Protein AF-A0A8J6IJJ1-F1 (afdb_monomer)

Nearest PDB structures (foldseek):
  5cxl-assembly2_B  TM=8.237E-01  e=6.481E-04  Bordetella pertussis Tohama I
  2ml3-assembly1_A  TM=5.524E-01  e=6.188E-03  Azotobacter vinelandii
  6sus-assembly1_A  TM=6.289E-01  e=2.018E-02  Bordetella pertussis Tohama I
  2z8z-assembly1_A  TM=6.791E-01  e=8.156E-02  Pseudomonas sp. MIS38
  1h71-assembly1_P  TM=7.499E-01  e=1.640E-01  Pseudomonas sp. 'TAC II 18'

pLDDT: mean 79.85, std 16.15, range [30.97, 98.19]

Solvent-accessible surface area (backbone atoms only — not comparable to full-atom values): 17382 Å² total; per-residue (Å²): 119,66,44,85,61,86,56,63,70,58,53,52,51,47,52,71,64,31,78,44,40,28,39,25,56,22,62,70,23,83,68,49,74,32,36,47,40,34,42,37,32,31,46,92,59,36,39,34,44,36,38,42,36,34,58,46,57,54,65,31,59,36,60,36,34,34,30,36,23,60,48,99,86,67,47,81,35,69,42,66,61,76,40,80,85,43,25,84,85,68,86,62,55,39,73,70,62,70,28,35,92,92,42,11,41,34,46,36,65,61,55,53,62,90,80,66,44,88,88,18,54,42,51,21,38,85,87,4,40,32,49,40,41,50,76,44,54,42,83,46,41,92,70,22,44,16,87,69,73,66,49,79,45,43,36,79,78,53,67,64,42,69,30,20,26,41,40,35,26,38,63,82,77,64,94,88,60,92,76,88,64,94,75,68,63,74,77,79,81,77,70,70,84,57,48,65,28,22,25,25,55,30,40,78,50,54,54,73,59,52,49,55,53,46,54,53,48,50,27,57,76,61,32,38,44,74,56,50,78,48,69,46,79,50,70,44,69,81,43,55,24,37,36,36,43,35,25,30,55,30,36,40,35,29,40,45,26,50,18,40,39,35,36,31,43,33,47,25,37,40,34,26,30,41,31,50,13,38,40,32,48,48,47,56,51,23,37,39,32,36,69,51,60,74,55,44,80,49,77,81,73,58,76,83,47,42,46,77,45,78,45,98,87,61,40,35,35,42,31,60,48,70,88,77,86,126

Secondary structure (DSSP, 8-state):
---SS--HHHHHHHHHH-SEEEEEEGGGSTTS--EEEEEEEEETTEEEEEEEEES--TT-B--EEEEEEE-TTS-EE------GGG-SSSSSS-----SSTTT-EEEEE----BTTBTTSS-B--SSS-EEEEEEEETT-GGG-B-TTT--B--HHHH--GGGEEEEEE-S---TTSS-SSTT---SSSS-----EEEEEE-EEE-HHHHHHHHHHHHHHHTTEEE--SS--EEE--BSS-EEEEEESS-EEEEEES--EEEEEEE--EEEEEES--EEEEEEE--EEE--BS--EEE-SS-TTSEEEEE-TTS-EEEEE------

Structure (mmCIF, N/CA/C/O backbone):
data_AF-A0A8J6IJJ1-F1
#
_entry.id   AF-A0A8J6IJJ1-F1
#
loop_
_atom_site.group_PDB
_atom_site.id
_atom_site.type_symbol
_atom_site.label_atom_id
_atom_site.label_alt_id
_atom_site.label_comp_id
_atom_site.label_asym_id
_atom_site.label_entity_id
_atom_site.label_seq_id
_atom_site.pdbx_PDB_ins_code
_atom_site.Cartn_x
_atom_site.Cartn_y
_atom_site.Cartn_z
_atom_site.occupancy
_atom_site.B_iso_or_equiv
_atom_site.auth_seq_id
_atom_site.auth_comp_id
_atom_site.auth_asym_id
_atom_site.auth_atom_id
_atom_site.pdbx_PDB_model_num
ATOM 1 N N . MET A 1 1 ? 4.074 -12.933 12.565 1.00 33.94 1 MET A N 1
ATOM 2 C CA . MET A 1 1 ? 5.489 -12.491 12.596 1.00 33.94 1 MET A CA 1
ATOM 3 C C . MET A 1 1 ? 5.563 -11.271 11.700 1.00 33.94 1 MET A C 1
ATOM 5 O O . MET A 1 1 ? 4.911 -11.300 10.674 1.00 33.94 1 MET A O 1
ATOM 9 N N . ALA A 1 2 ? 6.254 -10.194 12.072 1.00 34.19 2 ALA A N 1
ATOM 10 C CA . ALA A 1 2 ? 6.348 -9.033 11.184 1.00 34.19 2 ALA A CA 1
ATOM 11 C C . ALA A 1 2 ? 7.301 -9.357 10.026 1.00 34.19 2 ALA A C 1
ATOM 13 O O . ALA A 1 2 ? 8.464 -9.703 10.251 1.00 34.19 2 ALA A O 1
ATOM 14 N N . HIS A 1 3 ? 6.802 -9.268 8.800 1.00 44.25 3 HIS A N 1
ATOM 15 C CA . HIS A 1 3 ? 7.592 -9.468 7.593 1.00 44.25 3 HIS A CA 1
ATOM 16 C C . HIS A 1 3 ? 8.059 -8.099 7.092 1.00 44.25 3 HIS A C 1
ATOM 18 O O . HIS A 1 3 ? 7.256 -7.185 6.964 1.00 44.25 3 HIS A O 1
ATOM 24 N N . LEU A 1 4 ? 9.368 -7.943 6.871 1.00 46.72 4 LEU A N 1
ATOM 25 C CA . LEU A 1 4 ? 9.959 -6.725 6.288 1.00 46.72 4 LEU A CA 1
ATOM 26 C C . LEU A 1 4 ? 10.070 -6.807 4.758 1.00 46.72 4 LEU A C 1
ATOM 28 O O . LEU A 1 4 ? 10.415 -5.817 4.130 1.00 46.72 4 LEU A O 1
ATOM 32 N N . ASN A 1 5 ? 9.765 -7.977 4.186 1.00 54.78 5 ASN A N 1
ATOM 33 C CA . ASN A 1 5 ? 9.560 -8.182 2.758 1.00 54.78 5 ASN A CA 1
ATOM 34 C C . ASN A 1 5 ? 8.210 -8.888 2.578 1.00 54.78 5 ASN A C 1
ATOM 36 O O . ASN A 1 5 ? 7.976 -9.867 3.296 1.00 54.78 5 ASN A O 1
ATOM 40 N N . PRO A 1 6 ? 7.363 -8.449 1.639 1.00 62.41 6 PRO A N 1
ATOM 41 C CA . PRO A 1 6 ? 6.120 -9.140 1.324 1.00 62.41 6 PRO A CA 1
ATOM 42 C C . PRO A 1 6 ? 6.387 -10.584 0.891 1.00 62.41 6 PRO A C 1
ATOM 44 O O . PRO A 1 6 ? 7.176 -10.840 -0.020 1.00 62.41 6 PRO A O 1
ATOM 47 N N . ASP A 1 7 ? 5.713 -11.532 1.540 1.00 74.00 7 ASP A N 1
ATOM 48 C CA . ASP A 1 7 ? 5.441 -12.836 0.941 1.00 74.00 7 ASP A CA 1
ATOM 49 C C . ASP A 1 7 ? 4.107 -12.704 0.200 1.00 74.00 7 ASP A C 1
ATOM 51 O O . ASP A 1 7 ? 3.028 -12.830 0.783 1.00 74.00 7 ASP A O 1
ATOM 55 N N . PHE A 1 8 ? 4.186 -12.330 -1.080 1.00 75.50 8 PHE A N 1
ATOM 56 C CA . PHE A 1 8 ? 2.992 -12.064 -1.877 1.00 75.50 8 PHE A CA 1
ATOM 57 C C . PHE A 1 8 ? 2.133 -13.325 -2.074 1.00 75.50 8 PHE A C 1
ATOM 59 O O . PHE A 1 8 ? 0.908 -13.227 -2.135 1.00 75.50 8 PHE A O 1
ATOM 66 N N . ASP A 1 9 ? 2.746 -14.515 -2.080 1.00 81.00 9 ASP A N 1
ATOM 67 C CA . ASP A 1 9 ? 2.022 -15.788 -2.141 1.00 81.00 9 ASP A CA 1
ATOM 68 C C . ASP A 1 9 ? 1.201 -16.020 -0.858 1.00 81.00 9 ASP A C 1
ATOM 70 O O . ASP A 1 9 ? 0.049 -16.463 -0.929 1.00 81.00 9 ASP A O 1
ATOM 74 N N . GLU A 1 10 ? 1.772 -15.713 0.313 1.00 81.62 10 GLU A N 1
ATOM 75 C CA . GLU A 1 10 ? 1.078 -15.803 1.606 1.00 81.62 10 GLU A CA 1
ATOM 76 C C . GLU A 1 10 ? -0.096 -14.821 1.680 1.00 81.62 10 GLU A C 1
ATOM 78 O O . GLU A 1 10 ? -1.217 -15.229 1.992 1.00 81.62 10 GLU A O 1
ATOM 83 N N . LEU A 1 11 ? 0.122 -13.559 1.307 1.00 81.19 11 LEU A N 1
ATOM 84 C CA . LEU A 1 11 ? -0.929 -12.541 1.329 1.00 81.19 11 LEU A CA 1
ATOM 85 C C . LEU A 1 11 ? -2.056 -12.851 0.334 1.00 81.19 11 LEU A C 1
ATOM 87 O O . LEU A 1 11 ? -3.237 -12.707 0.660 1.00 81.19 11 LEU A O 1
ATOM 91 N N . ARG A 1 12 ? -1.721 -13.362 -0.857 1.00 89.12 12 ARG A N 1
ATOM 92 C CA . ARG A 1 12 ? -2.725 -13.842 -1.812 1.00 89.12 12 ARG A CA 1
ATOM 93 C C . ARG A 1 12 ? -3.586 -14.946 -1.201 1.00 89.12 12 ARG A C 1
ATOM 95 O O . ARG A 1 12 ? -4.811 -14.925 -1.336 1.00 89.12 12 ARG A O 1
ATOM 102 N N . ALA A 1 13 ? -2.948 -15.922 -0.554 1.00 89.25 13 ALA A N 1
ATOM 103 C CA . ALA A 1 13 ? -3.639 -17.036 0.086 1.00 89.25 13 ALA A CA 1
ATOM 104 C C . ALA A 1 13 ? -4.528 -16.568 1.248 1.00 89.25 13 ALA A C 1
ATOM 106 O O . ALA A 1 13 ? -5.609 -17.122 1.450 1.00 89.25 13 ALA A O 1
ATOM 107 N N . GLU A 1 14 ? -4.099 -15.541 1.977 1.00 90.81 14 GLU A N 1
ATOM 108 C CA . GLU A 1 14 ? -4.868 -14.920 3.050 1.00 90.81 14 GLU A CA 1
ATOM 109 C C . GLU A 1 14 ? -6.144 -14.246 2.525 1.00 90.81 14 GLU A C 1
ATOM 111 O O . GLU A 1 14 ? -7.240 -14.558 2.995 1.00 90.81 14 GLU A O 1
ATOM 116 N N . ILE A 1 15 ? -6.036 -13.401 1.493 1.00 94.00 15 ILE A N 1
ATOM 117 C CA . ILE A 1 15 ? -7.196 -12.742 0.867 1.00 94.00 15 ILE A CA 1
ATOM 118 C C . ILE A 1 15 ? -8.168 -13.786 0.291 1.00 94.00 15 ILE A C 1
ATOM 120 O O . ILE A 1 15 ? -9.385 -13.690 0.485 1.00 94.00 15 ILE A O 1
ATOM 124 N N . ASP A 1 16 ? -7.654 -14.815 -0.391 1.00 94.38 16 ASP A N 1
ATOM 125 C CA . ASP A 1 16 ? -8.479 -15.892 -0.956 1.00 94.38 16 ASP A CA 1
ATOM 126 C C . ASP A 1 16 ? -9.163 -16.734 0.141 1.00 94.38 16 ASP A C 1
ATOM 128 O O . ASP A 1 16 ? -10.304 -17.186 -0.017 1.00 94.38 16 ASP A O 1
ATOM 132 N N . GLY A 1 17 ? -8.504 -16.898 1.292 1.00 94.62 17 GLY A N 1
ATOM 133 C CA . GLY A 1 17 ? -8.989 -17.645 2.452 1.00 94.62 17 GLY A CA 1
ATOM 134 C C . GLY A 1 17 ? -9.999 -16.906 3.335 1.00 94.62 17 GLY A C 1
ATOM 135 O O . GLY A 1 17 ? -10.779 -17.571 4.015 1.00 94.62 17 GLY A O 1
ATOM 136 N N . ALA A 1 18 ? -10.040 -15.574 3.279 1.00 96.69 18 ALA A N 1
ATOM 137 C CA . ALA A 1 18 ? -10.768 -14.739 4.236 1.00 96.69 18 ALA A CA 1
ATOM 138 C C . ALA A 1 18 ? -12.295 -14.941 4.249 1.00 96.69 18 ALA A C 1
ATOM 140 O O . ALA A 1 18 ? -12.920 -15.186 3.221 1.00 96.69 18 ALA A O 1
ATOM 141 N N . ASP A 1 19 ? -12.945 -14.785 5.395 1.00 96.62 19 ASP A N 1
ATOM 142 C CA . ASP A 1 19 ? -14.406 -14.689 5.476 1.00 96.62 19 ASP A CA 1
ATOM 143 C C . ASP A 1 19 ? -14.903 -13.311 5.009 1.00 96.62 19 ASP A C 1
ATOM 145 O O . ASP A 1 19 ? -15.937 -13.221 4.343 1.00 96.62 19 ASP A O 1
ATOM 149 N N . GLN A 1 20 ? -14.152 -12.250 5.325 1.00 96.88 20 GLN A N 1
ATOM 150 C CA . GLN A 1 20 ? -14.413 -10.865 4.918 1.00 96.88 20 GLN A CA 1
ATOM 151 C C . GLN A 1 20 ? -13.109 -10.171 4.520 1.00 96.88 20 GLN A C 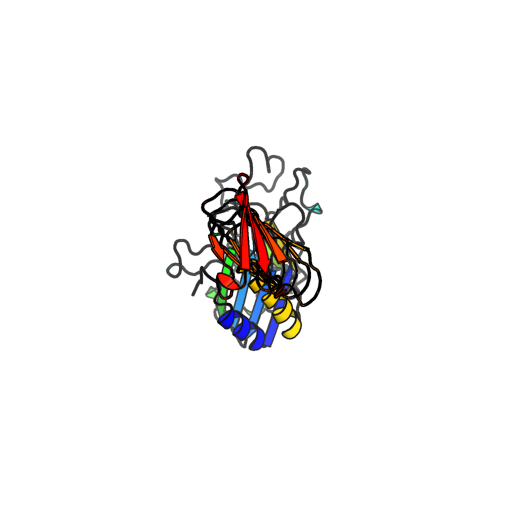1
ATOM 153 O O . GLN A 1 20 ? -12.053 -10.466 5.082 1.00 96.88 20 GLN A O 1
ATOM 158 N N . VAL A 1 21 ? -13.194 -9.242 3.566 1.00 97.38 21 VAL A N 1
ATOM 159 C CA . VAL A 1 21 ? -12.055 -8.443 3.102 1.00 97.38 21 VAL A CA 1
ATOM 160 C C . VAL A 1 21 ? -12.465 -6.980 3.041 1.00 97.38 21 VAL A C 1
ATOM 162 O O . VAL A 1 21 ? -13.487 -6.641 2.445 1.00 97.38 21 VAL A O 1
ATOM 165 N N . PHE A 1 22 ? -11.645 -6.124 3.632 1.00 97.12 22 PHE A N 1
ATOM 166 C CA . PHE A 1 22 ? -11.772 -4.677 3.568 1.00 97.12 22 PHE A CA 1
ATOM 167 C C . PHE A 1 22 ? -10.516 -4.088 2.950 1.00 97.12 22 PHE A C 1
ATOM 169 O O . PHE A 1 22 ? -9.418 -4.626 3.115 1.00 97.12 22 PHE A O 1
ATOM 176 N N . THR A 1 23 ? -10.682 -2.973 2.254 1.00 95.94 23 THR A N 1
ATOM 177 C CA . THR A 1 23 ? -9.579 -2.227 1.656 1.00 95.94 23 THR A CA 1
ATOM 178 C C . THR A 1 23 ? -9.630 -0.763 2.048 1.00 95.94 23 THR A C 1
ATOM 180 O O . THR A 1 23 ? -10.712 -0.205 2.219 1.00 95.94 23 THR A O 1
ATOM 183 N N . VAL A 1 24 ? -8.461 -0.136 2.137 1.00 93.69 24 VAL A N 1
ATOM 184 C CA . VAL A 1 24 ? -8.306 1.317 2.264 1.00 93.69 24 VAL A CA 1
ATOM 185 C C . VAL A 1 24 ? -7.414 1.802 1.130 1.00 93.69 24 VAL A C 1
ATOM 187 O O . VAL A 1 24 ? -6.363 1.210 0.881 1.00 93.69 24 VAL A O 1
ATOM 190 N N . ASP A 1 25 ? -7.825 2.867 0.443 1.00 90.25 25 ASP A N 1
ATOM 191 C CA . ASP A 1 25 ? -7.006 3.572 -0.547 1.00 90.25 25 ASP A CA 1
ATOM 192 C C . ASP A 1 25 ? -6.289 4.758 0.111 1.00 90.25 25 ASP A C 1
ATOM 194 O O . ASP A 1 25 ? -6.918 5.742 0.523 1.00 90.25 25 ASP A O 1
ATOM 198 N N . LEU A 1 26 ? -4.960 4.661 0.200 1.00 85.69 26 LEU A N 1
ATOM 199 C CA . LEU A 1 26 ? -4.111 5.654 0.855 1.00 85.69 26 LEU A CA 1
ATOM 200 C C . LEU A 1 26 ? -3.920 6.930 0.025 1.00 85.69 26 LEU A C 1
ATOM 202 O O . LEU A 1 26 ? -3.410 7.914 0.556 1.00 85.69 26 LEU A O 1
ATOM 206 N N . GLN A 1 27 ? -4.388 6.974 -1.228 1.00 73.19 27 GLN A N 1
ATOM 207 C CA . GLN A 1 27 ? -4.342 8.185 -2.059 1.00 73.19 27 GLN A CA 1
ATOM 208 C C . GLN A 1 27 ? -5.323 9.280 -1.595 1.00 73.19 27 GLN A C 1
ATOM 210 O O . GLN A 1 27 ? -5.251 10.425 -2.049 1.00 73.19 27 GLN A O 1
ATOM 215 N N . SER A 1 28 ? -6.258 8.949 -0.701 1.00 57.47 28 SER A N 1
ATOM 216 C CA . SER A 1 28 ? -7.401 9.805 -0.353 1.00 57.47 28 SER A CA 1
ATOM 217 C C . SER A 1 28 ? -7.030 11.061 0.455 1.00 57.47 28 SER A C 1
ATOM 219 O O . SER A 1 28 ? -7.776 12.046 0.447 1.00 57.47 28 SER A O 1
ATOM 221 N N . LEU A 1 29 ? -5.870 11.074 1.119 1.00 61.06 29 LEU A N 1
ATOM 222 C CA . LEU A 1 29 ? -5.418 12.171 1.982 1.00 61.06 29 LEU A CA 1
ATOM 223 C C . LEU A 1 29 ? -4.418 13.083 1.264 1.00 61.06 29 LEU A C 1
ATOM 225 O O . LEU A 1 29 ? -3.198 12.949 1.322 1.00 61.06 29 LEU A O 1
ATOM 229 N N . ASN A 1 30 ? -4.991 14.028 0.527 1.00 52.56 30 ASN A N 1
ATOM 230 C CA . ASN A 1 30 ? -4.311 14.789 -0.512 1.00 52.56 30 ASN A CA 1
ATOM 231 C C . ASN A 1 30 ? -3.528 16.010 0.006 1.00 52.56 30 ASN A C 1
ATOM 233 O O . ASN A 1 30 ? -3.976 17.146 -0.148 1.00 52.56 30 ASN A O 1
ATOM 237 N N . ASN A 1 31 ? -2.351 15.744 0.573 1.00 55.00 31 ASN A N 1
ATOM 238 C CA . ASN A 1 31 ? -1.171 16.624 0.492 1.00 55.00 31 ASN A CA 1
ATOM 239 C C . ASN A 1 31 ? 0.156 15.901 0.810 1.00 55.00 31 ASN A C 1
ATOM 241 O O . ASN A 1 31 ? 1.219 16.523 0.744 1.00 55.00 31 ASN A O 1
ATOM 245 N N . SER A 1 32 ? 0.130 14.600 1.123 1.00 64.69 32 SER A N 1
ATOM 246 C CA . SER A 1 32 ? 1.344 13.784 1.145 1.00 64.69 32 SER A CA 1
ATOM 247 C C . SER A 1 32 ? 1.612 13.174 -0.239 1.00 64.69 32 SER A C 1
ATOM 249 O O . SER A 1 32 ? 0.736 13.122 -1.100 1.00 64.69 32 SER A O 1
ATOM 251 N N . SER A 1 33 ? 2.847 12.727 -0.467 1.00 71.50 33 SER A N 1
ATOM 252 C CA . SER A 1 33 ? 3.210 11.900 -1.625 1.00 71.50 33 SER A CA 1
ATOM 253 C C . SER A 1 33 ? 2.975 10.407 -1.384 1.00 71.50 33 SER A C 1
ATOM 255 O O . SER A 1 33 ? 3.462 9.603 -2.171 1.00 71.50 33 SER A O 1
ATOM 257 N N . VAL A 1 34 ? 2.319 10.037 -0.277 1.00 81.31 34 VAL A N 1
ATOM 258 C CA . VAL A 1 34 ? 2.135 8.638 0.106 1.00 81.31 34 VAL A CA 1
ATOM 259 C C . VAL A 1 34 ? 0.978 8.035 -0.678 1.00 81.31 34 VAL A C 1
ATOM 261 O O . VAL A 1 34 ? -0.110 8.604 -0.736 1.00 81.31 34 VAL A O 1
ATOM 264 N N . THR A 1 35 ? 1.219 6.870 -1.264 1.00 82.12 35 THR A N 1
ATOM 265 C CA . THR A 1 35 ? 0.241 6.085 -2.025 1.00 82.12 35 THR A CA 1
ATOM 266 C C . THR A 1 35 ? 0.257 4.636 -1.551 1.00 82.12 35 THR A C 1
ATOM 268 O O . THR A 1 35 ? 1.133 4.247 -0.781 1.00 82.12 35 THR A O 1
ATOM 271 N N . GLY A 1 36 ? -0.719 3.838 -1.983 1.00 86.25 36 GLY A N 1
ATOM 272 C CA . GLY A 1 36 ? -0.797 2.407 -1.690 1.00 86.25 36 GLY A CA 1
ATOM 273 C C . GLY A 1 36 ? -2.132 2.008 -1.074 1.00 86.25 36 GLY A C 1
ATOM 274 O O . GLY A 1 36 ? -3.113 2.757 -1.134 1.00 86.25 36 GLY A O 1
ATOM 275 N N . ASN A 1 37 ? -2.173 0.826 -0.466 1.00 91.56 37 ASN A N 1
ATOM 276 C CA . ASN A 1 37 ? -3.400 0.253 0.062 1.00 91.56 37 ASN A CA 1
ATOM 277 C C . ASN A 1 37 ? -3.186 -0.502 1.369 1.00 91.56 37 ASN A C 1
ATOM 279 O O . ASN A 1 37 ? -2.120 -1.050 1.657 1.00 91.56 37 ASN A O 1
ATOM 283 N N . VAL A 1 38 ? -4.265 -0.573 2.141 1.00 94.19 38 VAL A N 1
ATOM 284 C CA . VAL A 1 38 ? -4.371 -1.462 3.297 1.00 94.19 38 VAL A CA 1
ATOM 285 C C . VAL A 1 38 ? -5.399 -2.527 2.989 1.00 94.19 38 VAL A C 1
ATOM 287 O O . VAL A 1 38 ? -6.489 -2.210 2.521 1.00 94.19 38 VAL A O 1
ATOM 290 N N . PHE A 1 39 ? -5.062 -3.772 3.287 1.00 95.31 39 PHE A N 1
ATOM 291 C CA . PHE A 1 39 ? -5.957 -4.914 3.269 1.00 95.31 39 PHE A CA 1
ATOM 292 C C . PHE A 1 39 ? -6.227 -5.329 4.707 1.00 95.31 39 PHE A C 1
ATOM 294 O O . PHE A 1 39 ? -5.295 -5.535 5.483 1.00 95.31 39 PHE A O 1
ATOM 301 N N . VAL A 1 40 ? -7.499 -5.469 5.062 1.00 96.69 40 VAL A N 1
ATOM 302 C CA . VAL A 1 40 ? -7.906 -6.065 6.334 1.00 96.69 40 VAL A CA 1
ATOM 303 C C . VAL A 1 40 ? -8.710 -7.312 6.028 1.00 96.69 40 VAL A C 1
ATOM 305 O O . VAL A 1 40 ? -9.783 -7.237 5.428 1.00 96.69 40 VAL A O 1
ATOM 308 N N . THR A 1 41 ? -8.181 -8.465 6.414 1.00 96.75 41 THR A N 1
ATOM 309 C CA . THR A 1 41 ? -8.844 -9.755 6.241 1.00 96.75 41 THR A CA 1
ATOM 310 C C . THR A 1 41 ? -9.335 -10.256 7.592 1.00 96.75 41 THR A C 1
ATOM 312 O O . THR A 1 41 ? -8.690 -10.060 8.621 1.00 96.75 41 THR A O 1
ATOM 315 N N . VAL A 1 42 ? -10.502 -10.895 7.599 1.00 96.62 42 VAL A N 1
ATOM 316 C CA . VAL A 1 42 ? -11.027 -11.585 8.783 1.00 96.62 42 VAL A CA 1
ATOM 317 C C . VAL A 1 42 ? -11.244 -13.043 8.423 1.00 96.62 42 VAL A C 1
ATOM 319 O O . VAL A 1 42 ? -11.959 -13.320 7.462 1.00 96.62 42 VAL A O 1
ATOM 322 N N . THR A 1 43 ? -10.657 -13.965 9.185 1.00 96.19 43 THR A N 1
ATOM 323 C CA . THR A 1 43 ? -10.820 -15.419 9.025 1.00 96.19 43 THR A CA 1
ATOM 324 C C . THR A 1 43 ? -11.104 -16.048 10.383 1.00 96.19 43 THR A C 1
ATOM 326 O O . THR A 1 43 ? -10.212 -16.193 11.216 1.00 96.19 43 THR A O 1
ATOM 329 N N . GLY A 1 44 ? -12.350 -16.446 10.635 1.00 94.69 44 GLY A N 1
ATOM 330 C CA . GLY A 1 44 ? -12.763 -16.874 11.971 1.00 94.69 44 GLY A CA 1
ATOM 331 C C . GLY A 1 44 ? -12.540 -15.774 13.016 1.00 94.69 44 GLY A C 1
ATOM 332 O O . GLY A 1 44 ? -13.134 -14.705 12.908 1.00 94.69 44 GLY A O 1
ATOM 333 N N . ASP A 1 45 ? -11.695 -16.054 14.011 1.00 94.56 45 ASP A N 1
ATOM 334 C CA . ASP A 1 45 ? -11.333 -15.116 15.087 1.00 94.56 45 ASP A CA 1
ATOM 335 C C . ASP A 1 45 ? -10.008 -14.378 14.799 1.00 94.56 45 ASP A C 1
ATOM 337 O O . ASP A 1 45 ? -9.500 -13.659 15.653 1.00 94.56 45 ASP A O 1
ATOM 341 N N . GLU A 1 46 ? -9.424 -14.552 13.612 1.00 94.62 46 GLU A N 1
ATOM 342 C CA . GLU A 1 46 ? -8.192 -13.873 13.211 1.00 94.62 46 GLU A CA 1
ATOM 343 C C . GLU A 1 46 ? -8.515 -12.655 12.343 1.00 94.62 46 GLU A C 1
ATOM 345 O O . GLU A 1 46 ? -9.269 -12.755 11.371 1.00 94.62 46 GLU A O 1
ATOM 350 N N . LEU A 1 47 ? -7.925 -11.510 12.685 1.00 94.94 47 LEU A N 1
ATOM 351 C CA . LEU A 1 47 ? -7.951 -10.291 11.883 1.00 94.94 47 LEU A CA 1
ATOM 352 C C . LEU A 1 47 ? -6.527 -9.958 11.458 1.00 94.94 47 LEU A C 1
ATOM 354 O O . LEU A 1 47 ? -5.698 -9.640 12.308 1.00 94.94 47 LEU A O 1
ATOM 358 N N . THR A 1 48 ? -6.237 -9.993 10.164 1.00 93.81 48 THR A N 1
ATOM 359 C CA . THR A 1 48 ? -4.935 -9.562 9.651 1.00 93.81 48 THR A CA 1
ATOM 360 C C . THR A 1 48 ? -5.053 -8.194 9.008 1.00 93.81 48 THR A C 1
ATOM 362 O O . THR A 1 48 ? -5.947 -7.947 8.202 1.00 93.81 48 THR A O 1
ATOM 365 N N . VAL A 1 49 ? -4.129 -7.303 9.363 1.00 93.81 49 VAL A N 1
ATOM 366 C CA . VAL A 1 49 ? -3.944 -6.012 8.702 1.00 93.81 49 VAL A CA 1
ATOM 367 C C . VAL A 1 49 ? -2.645 -6.067 7.922 1.00 93.81 49 VAL A C 1
ATOM 369 O O . VAL A 1 49 ? -1.580 -6.234 8.520 1.00 93.81 49 VAL A O 1
ATOM 372 N N . THR A 1 50 ? -2.735 -5.891 6.608 1.00 91.88 50 THR A N 1
ATOM 373 C CA . THR A 1 50 ? -1.580 -5.776 5.723 1.00 91.88 50 THR A CA 1
ATOM 374 C C . THR A 1 50 ? -1.563 -4.421 5.035 1.00 91.88 50 THR A C 1
ATOM 376 O O . THR A 1 50 ? -2.528 -4.018 4.399 1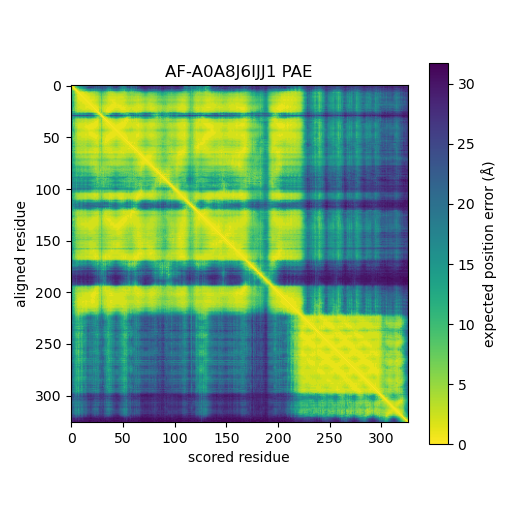.00 91.88 50 THR A O 1
ATOM 379 N N . VAL A 1 51 ? -0.450 -3.716 5.167 1.00 90.94 51 VAL A N 1
ATOM 380 C CA . VAL A 1 51 ? -0.212 -2.367 4.672 1.00 90.94 51 VAL A CA 1
ATOM 381 C C . VAL A 1 51 ? 0.887 -2.431 3.628 1.00 90.94 51 VAL A C 1
ATOM 383 O O . VAL A 1 51 ? 1.978 -2.936 3.904 1.00 90.94 51 VAL A O 1
ATOM 386 N N . VAL A 1 52 ? 0.592 -1.883 2.454 1.00 88.00 52 VAL A N 1
ATOM 387 C CA . VAL A 1 52 ? 1.547 -1.660 1.370 1.00 88.00 52 VAL A CA 1
ATOM 388 C C . VAL A 1 52 ? 1.468 -0.182 1.018 1.00 88.00 52 VAL A C 1
ATOM 390 O O . VAL A 1 52 ? 0.425 0.285 0.565 1.00 88.00 52 VAL A O 1
ATOM 393 N N . ALA A 1 53 ? 2.529 0.570 1.285 1.00 86.44 53 ALA A N 1
ATOM 394 C CA . ALA A 1 53 ? 2.568 2.000 1.011 1.00 86.44 53 ALA A CA 1
ATOM 395 C C . ALA A 1 53 ? 3.911 2.426 0.422 1.00 86.44 53 ALA A C 1
ATOM 397 O O . ALA A 1 53 ? 4.953 1.899 0.794 1.00 86.44 53 ALA A O 1
ATOM 398 N N . GLU A 1 54 ? 3.882 3.431 -0.438 1.00 82.06 54 GLU A N 1
ATOM 399 C CA . GLU A 1 54 ? 5.052 4.005 -1.104 1.00 82.06 54 GLU A CA 1
ATOM 400 C C . GLU A 1 54 ? 5.137 5.503 -0.825 1.00 82.06 54 GLU A C 1
ATOM 402 O O . GLU A 1 54 ? 4.201 6.119 -0.310 1.00 82.06 54 GLU A O 1
ATOM 407 N N . GLY A 1 55 ? 6.274 6.116 -1.154 1.00 78.19 55 GLY A N 1
ATOM 408 C CA . GLY A 1 55 ? 6.448 7.564 -1.012 1.00 78.19 55 GLY A CA 1
ATOM 409 C C . GLY A 1 55 ? 6.504 8.039 0.443 1.00 78.19 55 GLY A C 1
ATOM 410 O O . GLY A 1 55 ? 6.358 9.238 0.711 1.00 78.19 55 GLY A O 1
ATOM 411 N N . THR A 1 56 ? 6.727 7.115 1.383 1.00 80.44 56 THR A N 1
ATOM 412 C CA . THR A 1 56 ? 6.951 7.419 2.795 1.00 80.44 56 THR A CA 1
ATOM 413 C C . THR A 1 56 ? 8.383 7.918 3.027 1.00 80.44 56 THR A C 1
ATOM 415 O O . THR A 1 56 ? 9.231 7.980 2.130 1.00 80.44 56 THR A O 1
ATOM 418 N N . ALA A 1 57 ? 8.676 8.360 4.246 1.00 79.56 57 ALA A N 1
ATOM 419 C CA . ALA A 1 57 ? 9.962 8.968 4.547 1.00 79.56 57 ALA A CA 1
ATOM 420 C C . ALA A 1 57 ? 11.032 7.890 4.777 1.00 79.56 57 ALA A C 1
ATOM 422 O O . ALA A 1 57 ? 11.108 7.296 5.844 1.00 79.56 57 ALA A O 1
ATOM 423 N N . LYS A 1 58 ? 11.906 7.724 3.781 1.00 79.69 58 LYS A N 1
ATOM 424 C CA . LYS A 1 58 ? 13.007 6.746 3.696 1.00 79.69 58 LYS A CA 1
ATOM 425 C C . LYS A 1 58 ? 13.690 6.414 5.031 1.00 79.69 58 LYS A C 1
ATOM 427 O O . LYS A 1 58 ? 14.267 7.282 5.699 1.00 79.69 58 LYS A O 1
ATOM 432 N N . GLY A 1 59 ? 13.718 5.126 5.370 1.00 74.06 59 GLY A N 1
ATOM 433 C CA . GLY A 1 59 ? 14.392 4.584 6.549 1.00 74.06 59 GLY A CA 1
ATOM 434 C C . GLY A 1 59 ? 13.821 5.035 7.895 1.00 74.06 59 GLY A C 1
ATOM 435 O O . GLY A 1 59 ? 14.544 4.963 8.893 1.00 74.06 59 GLY A O 1
ATOM 436 N N . GLN A 1 60 ? 12.592 5.563 7.944 1.00 78.94 60 GLN A N 1
ATOM 437 C CA . GLN A 1 60 ? 11.987 6.077 9.172 1.00 78.94 60 GLN A CA 1
ATOM 438 C C . GLN A 1 60 ? 10.849 5.197 9.686 1.00 78.94 60 GLN A C 1
ATOM 440 O O . GLN A 1 60 ? 10.265 4.390 8.971 1.00 78.94 60 GLN A O 1
ATOM 445 N N . VAL A 1 61 ? 10.539 5.384 10.968 1.00 80.25 61 VAL A N 1
ATOM 446 C CA . VAL A 1 61 ? 9.400 4.757 11.641 1.00 80.25 61 VAL A CA 1
ATOM 447 C C . VAL A 1 61 ? 8.110 5.486 11.276 1.00 80.25 61 VAL A C 1
ATOM 449 O O . VAL A 1 61 ? 8.058 6.711 11.379 1.00 80.25 61 VAL A O 1
ATOM 452 N N . HIS A 1 62 ? 7.062 4.725 10.969 1.00 81.56 62 HIS A N 1
ATOM 453 C CA . HIS A 1 62 ? 5.739 5.231 10.613 1.00 81.56 62 HIS A CA 1
ATOM 454 C C . HIS A 1 62 ? 4.658 4.679 11.557 1.00 81.56 62 HIS A C 1
ATOM 456 O O . HIS A 1 62 ? 4.249 3.525 11.397 1.00 81.56 62 HIS A O 1
ATOM 462 N N . PRO A 1 63 ? 4.211 5.461 12.564 1.00 83.44 63 PRO A N 1
ATOM 463 C CA . PRO A 1 63 ? 3.078 5.092 13.413 1.00 83.44 63 PRO A CA 1
ATOM 464 C C . PRO A 1 63 ? 1.813 4.850 12.588 1.00 83.44 63 PRO A C 1
ATOM 466 O O . PRO A 1 63 ? 1.563 5.570 11.622 1.00 83.44 63 PRO A O 1
ATOM 469 N N . GLN A 1 64 ? 1.032 3.843 12.971 1.00 87.81 64 GLN A N 1
ATOM 470 C CA . GLN A 1 64 ? -0.197 3.450 12.287 1.00 87.81 64 GLN A CA 1
ATOM 471 C C . GLN A 1 64 ? -1.208 2.884 13.279 1.00 87.81 64 GLN A C 1
ATOM 473 O O . GLN A 1 64 ? -0.826 2.244 14.270 1.00 87.81 64 GLN A O 1
ATOM 478 N N . HIS A 1 65 ? -2.491 3.057 12.983 1.00 89.44 65 HIS A N 1
ATOM 479 C CA . HIS A 1 65 ? -3.572 2.474 13.772 1.00 89.44 65 HIS A CA 1
ATOM 480 C C . HIS A 1 65 ? -4.896 2.420 13.022 1.00 89.44 65 HIS A C 1
ATOM 482 O O . HIS A 1 65 ? -5.088 3.094 12.012 1.00 89.44 65 HIS A O 1
ATOM 488 N N . ILE A 1 66 ? -5.829 1.651 13.585 1.00 92.06 66 ILE A N 1
ATOM 489 C CA . ILE A 1 66 ? -7.256 1.753 13.284 1.00 92.06 66 ILE A CA 1
ATOM 490 C C . ILE A 1 66 ? -7.975 2.418 14.464 1.00 92.06 66 ILE A C 1
ATOM 492 O O . ILE A 1 66 ? -7.776 2.029 15.622 1.00 92.06 66 ILE A O 1
ATOM 496 N N . HIS A 1 67 ? -8.812 3.413 14.174 1.00 89.75 67 HIS A N 1
ATOM 497 C CA . HIS A 1 67 ? -9.613 4.132 15.169 1.00 89.75 67 HIS A CA 1
ATOM 498 C C . HIS A 1 67 ? -11.123 3.958 14.951 1.00 89.75 67 HIS A C 1
ATOM 500 O O . HIS A 1 67 ? -11.588 3.546 13.883 1.00 89.75 67 HIS A O 1
ATOM 506 N N . GLY A 1 68 ? -11.891 4.237 16.008 1.00 89.44 68 GLY A N 1
ATOM 507 C CA . GLY A 1 68 ? -13.343 4.067 16.048 1.00 89.44 68 GLY A CA 1
ATOM 508 C C . GLY A 1 68 ? -14.048 5.145 16.867 1.00 89.44 68 GLY A C 1
ATOM 509 O O . GLY A 1 68 ? -13.602 5.492 17.965 1.00 89.44 68 GLY A O 1
ATOM 510 N N . LEU A 1 69 ? -15.176 5.650 16.364 1.00 90.06 69 LEU A N 1
ATOM 511 C CA . LEU A 1 69 ? -16.091 6.505 17.122 1.00 90.06 69 LEU A CA 1
ATOM 512 C C . LEU A 1 69 ? -17.219 5.694 17.776 1.00 90.06 69 LEU A C 1
ATOM 514 O O . LEU A 1 69 ? -17.673 4.669 17.267 1.00 90.06 69 LEU A O 1
ATOM 518 N N . PHE A 1 70 ? -17.704 6.206 18.909 1.00 89.69 70 PHE A N 1
ATOM 519 C CA . PHE A 1 70 ? -18.839 5.643 19.634 1.00 89.69 70 PHE A CA 1
ATOM 520 C C . PHE A 1 70 ? -19.827 6.747 20.005 1.00 89.69 70 PHE A C 1
ATOM 522 O O . PHE A 1 70 ? -19.434 7.861 20.367 1.00 89.69 70 PHE A O 1
ATOM 529 N N . ASP A 1 71 ? -21.120 6.441 19.940 1.00 90.00 71 ASP A N 1
ATOM 530 C CA . ASP A 1 71 ? -22.156 7.343 20.429 1.00 90.00 71 ASP A CA 1
ATOM 531 C C . ASP A 1 71 ? -22.185 7.409 21.971 1.00 90.00 71 ASP A C 1
ATOM 533 O O . ASP A 1 71 ? -21.457 6.720 22.688 1.00 90.00 71 ASP A O 1
ATOM 537 N N . SER A 1 72 ? -23.063 8.250 22.527 1.00 88.81 72 SER A N 1
ATOM 538 C CA . SER A 1 72 ? -23.200 8.389 23.985 1.00 88.81 72 SER A CA 1
ATOM 539 C C . SER A 1 72 ? -23.716 7.133 24.702 1.00 88.81 72 SER A C 1
ATOM 541 O O . SER A 1 72 ? -23.697 7.088 25.933 1.00 88.81 72 SER A O 1
ATOM 543 N N . GLU A 1 73 ? -24.246 6.164 23.957 1.00 90.06 73 GLU A N 1
ATOM 544 C CA . GLU A 1 73 ? -24.721 4.873 24.459 1.00 90.06 73 GLU A CA 1
ATOM 545 C C . GLU A 1 73 ? -23.633 3.789 24.360 1.00 90.06 73 GLU A C 1
ATOM 547 O O . GLU A 1 73 ? -23.811 2.711 24.928 1.00 90.06 73 GLU A O 1
ATOM 552 N N . GLY A 1 74 ? -22.493 4.100 23.731 1.00 86.69 74 GLY A N 1
ATOM 553 C CA . GLY A 1 74 ? -21.373 3.189 23.522 1.00 86.69 74 GLY A CA 1
ATOM 554 C C . GLY A 1 74 ? -21.515 2.325 22.272 1.00 86.69 74 GLY A C 1
ATOM 555 O O . GLY A 1 74 ? -20.781 1.353 22.143 1.00 86.69 74 GLY A O 1
ATOM 556 N N . ASN A 1 75 ? -22.447 2.638 21.365 1.00 89.38 75 ASN A N 1
ATOM 557 C CA . ASN A 1 75 ? -22.549 1.921 20.098 1.00 89.38 75 ASN A CA 1
ATOM 558 C C . ASN A 1 75 ? -21.521 2.474 19.104 1.00 89.38 75 ASN A C 1
ATOM 560 O O . ASN A 1 75 ? -21.367 3.701 19.039 1.00 89.38 75 ASN A O 1
ATOM 564 N N . PRO A 1 76 ? -20.879 1.614 18.296 1.00 90.19 76 PRO A N 1
ATOM 565 C CA . PRO A 1 76 ? -20.103 2.051 17.149 1.00 90.19 76 PRO A CA 1
ATOM 566 C C . PRO A 1 76 ? -20.886 3.005 16.251 1.00 90.19 76 PRO A C 1
ATOM 568 O O . PRO A 1 76 ? -22.052 2.768 15.926 1.00 90.19 76 PRO A O 1
ATOM 571 N N . ILE A 1 77 ? -20.228 4.072 15.828 1.00 91.75 77 ILE A N 1
ATOM 572 C CA . ILE A 1 77 ? -20.698 4.948 14.758 1.00 91.75 77 ILE A CA 1
ATOM 573 C C . ILE A 1 77 ? -19.570 5.133 13.752 1.00 91.75 77 ILE A C 1
ATOM 575 O O . ILE A 1 77 ? -18.432 4.757 14.021 1.00 91.75 77 ILE A O 1
ATOM 579 N N . ASP A 1 78 ? -19.919 5.687 12.596 1.00 89.25 78 ASP A N 1
ATOM 580 C CA . ASP A 1 78 ? -18.959 5.982 11.538 1.00 89.25 78 ASP A CA 1
ATOM 581 C C . ASP A 1 78 ? -17.830 6.853 12.092 1.00 89.25 78 ASP A C 1
ATOM 583 O O . ASP A 1 78 ? -18.100 7.852 12.772 1.00 89.25 78 ASP A O 1
ATOM 587 N N . SER A 1 79 ? -16.590 6.432 11.853 1.00 84.56 79 SER A N 1
ATOM 588 C CA . SER A 1 79 ? -15.424 7.260 12.142 1.00 84.56 79 SER A CA 1
ATOM 589 C C . SER A 1 79 ? -15.390 8.463 11.180 1.00 84.56 79 SER A C 1
ATOM 591 O O . SER A 1 79 ? -16.203 8.569 10.260 1.00 84.56 79 SER A O 1
ATOM 593 N N . GLU A 1 80 ? -14.514 9.430 11.442 1.00 81.19 80 GLU A N 1
ATOM 594 C CA . GLU A 1 80 ? -14.299 10.553 10.526 1.00 81.19 80 GLU A CA 1
ATOM 595 C C . GLU A 1 80 ? -12.823 10.581 10.132 1.00 81.19 80 GLU A C 1
ATOM 597 O O . GLU A 1 80 ? -11.992 10.830 10.996 1.00 81.19 80 GLU A O 1
ATOM 602 N N . ALA A 1 81 ? -12.482 10.315 8.864 1.00 78.12 81 ALA A N 1
ATOM 603 C CA . ALA A 1 81 ? -11.089 10.145 8.431 1.00 78.12 81 ALA A CA 1
ATOM 604 C C . ALA A 1 81 ? -10.401 11.498 8.244 1.00 78.12 81 ALA A C 1
ATOM 606 O O . ALA A 1 81 ? -11.062 12.445 7.775 1.00 78.12 81 ALA A O 1
ATOM 607 N N . PRO A 1 82 ? -9.096 11.628 8.593 1.00 76.38 82 PRO A N 1
ATOM 608 C CA . PRO A 1 82 ? -8.436 12.926 8.523 1.00 76.38 82 PRO A CA 1
ATOM 609 C C . PRO A 1 82 ? -8.498 13.410 7.093 1.00 76.38 82 PRO A C 1
ATOM 611 O O . PRO A 1 82 ? -8.372 12.629 6.154 1.00 76.38 82 PRO A O 1
ATOM 614 N N . ASN A 1 83 ? -8.772 14.691 6.893 1.00 74.75 83 ASN A N 1
ATOM 615 C CA . ASN A 1 83 ? -8.904 15.233 5.552 1.00 74.75 83 ASN A CA 1
ATOM 616 C C . ASN A 1 83 ? -8.466 16.694 5.502 1.00 74.75 83 ASN A C 1
ATOM 618 O O . ASN A 1 83 ? -8.212 17.337 6.515 1.00 74.75 83 ASN A O 1
ATOM 622 N N . SER A 1 84 ? -8.394 17.249 4.294 1.00 69.88 84 SER A N 1
ATOM 623 C CA . SER A 1 84 ? -7.893 18.608 4.066 1.00 69.88 84 SER A CA 1
ATOM 624 C C . SER A 1 84 ? -8.707 19.716 4.749 1.00 69.88 84 SER A C 1
ATOM 626 O O . SER A 1 84 ? -8.258 20.854 4.783 1.00 69.88 84 SER A O 1
ATOM 628 N N . PHE A 1 85 ? -9.920 19.449 5.255 1.00 73.44 85 PHE A N 1
ATOM 629 C CA . PHE A 1 85 ? -10.658 20.438 6.055 1.00 73.44 85 PHE A CA 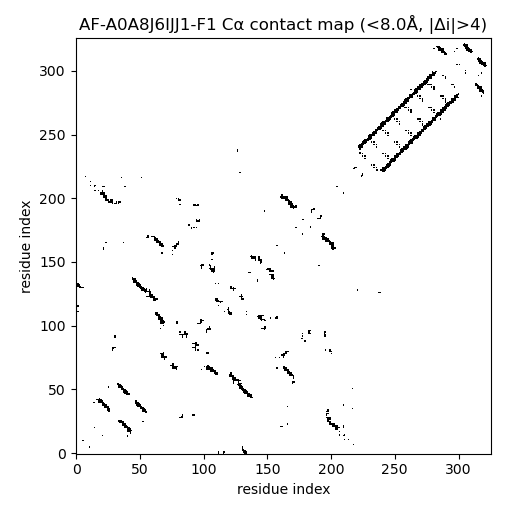1
ATOM 630 C C . PHE A 1 85 ? -10.135 20.553 7.491 1.00 73.44 85 PHE A C 1
ATOM 632 O O . PHE A 1 85 ? -10.516 21.486 8.194 1.00 73.44 85 PHE A O 1
ATOM 639 N N . ASN A 1 86 ? -9.282 19.621 7.913 1.00 72.31 86 ASN A N 1
ATOM 640 C CA . ASN A 1 86 ? -8.624 19.604 9.212 1.00 72.31 86 ASN A CA 1
ATOM 641 C C . ASN A 1 86 ? -7.256 20.324 9.205 1.00 72.31 86 ASN A C 1
ATOM 643 O O . ASN A 1 86 ? -6.549 20.284 10.205 1.00 72.31 86 ASN A O 1
ATOM 647 N N . ASP A 1 87 ? -6.892 20.965 8.092 1.00 69.50 87 ASP A N 1
ATOM 648 C CA . ASP A 1 87 ? -5.750 21.877 7.953 1.00 69.50 87 ASP A CA 1
ATOM 649 C C . ASP A 1 87 ? -6.220 23.304 8.310 1.00 69.50 87 ASP A C 1
ATOM 651 O O . ASP A 1 87 ? -6.757 24.027 7.459 1.00 69.50 87 ASP A O 1
ATOM 655 N N . ASN A 1 88 ? -6.168 23.688 9.596 1.00 69.62 88 ASN A N 1
ATOM 656 C CA . ASN A 1 88 ? -6.752 24.963 10.033 1.00 69.62 88 ASN A CA 1
ATOM 657 C C . ASN A 1 88 ? -5.895 26.168 9.644 1.00 69.62 88 ASN A C 1
ATOM 659 O O . ASN A 1 88 ? -6.440 27.274 9.505 1.00 69.62 88 ASN A O 1
ATOM 663 N N . ASP A 1 89 ? -4.581 25.991 9.524 1.00 65.56 89 ASP A N 1
ATOM 664 C CA . ASP A 1 89 ? -3.638 27.065 9.226 1.00 65.56 89 ASP A CA 1
ATOM 665 C C . ASP A 1 89 ? -3.297 27.182 7.725 1.00 65.56 89 ASP A C 1
ATOM 667 O O . ASP A 1 89 ? -2.852 28.247 7.273 1.00 65.56 89 ASP A O 1
ATOM 671 N N . GLY A 1 90 ? -3.656 26.170 6.931 1.00 65.44 90 GLY A N 1
ATOM 672 C CA . GLY A 1 90 ? -3.510 26.135 5.482 1.00 65.44 90 GLY A CA 1
ATOM 673 C C . GLY A 1 90 ? -2.084 25.834 5.025 1.00 65.44 90 GLY A C 1
ATOM 674 O O . GLY A 1 90 ? -1.729 26.227 3.904 1.00 65.44 90 GLY A O 1
ATOM 675 N N . ASP A 1 91 ? -1.254 25.230 5.879 1.00 58.22 91 ASP A N 1
ATOM 676 C CA . ASP A 1 91 ? 0.127 24.855 5.565 1.00 58.22 91 ASP A CA 1
ATOM 677 C C . ASP A 1 91 ? 0.231 23.553 4.748 1.00 58.22 91 ASP A C 1
ATOM 679 O O . ASP A 1 91 ? 1.291 23.240 4.191 1.00 58.22 91 ASP A O 1
ATOM 683 N N . GLY A 1 92 ? -0.902 22.869 4.585 1.00 58.00 92 GLY A N 1
ATOM 684 C CA . GLY A 1 92 ? -1.055 21.646 3.825 1.00 58.00 92 GLY A CA 1
ATOM 685 C C . GLY A 1 92 ? -1.014 20.378 4.670 1.00 58.00 92 GLY A C 1
ATOM 686 O O . GLY A 1 92 ? -1.174 19.300 4.094 1.00 58.00 92 GLY A O 1
ATOM 687 N N . PHE A 1 93 ? -0.841 20.472 5.988 1.00 61.53 93 PHE A N 1
ATOM 688 C CA . PHE A 1 93 ? -0.852 19.331 6.889 1.00 61.53 93 PHE A CA 1
ATOM 689 C C . PHE A 1 93 ? -2.117 19.272 7.748 1.00 61.53 93 PHE A C 1
ATOM 691 O O . PHE A 1 93 ? -2.729 20.272 8.102 1.00 61.53 93 PHE A O 1
ATOM 698 N N . VAL A 1 94 ? -2.530 18.050 8.084 1.00 65.31 94 VAL A N 1
ATOM 699 C CA . VAL A 1 94 ? -3.754 17.809 8.850 1.00 65.31 94 VAL A CA 1
ATOM 700 C C . VAL A 1 94 ? -3.466 17.811 10.349 1.00 65.31 94 VAL A C 1
ATOM 702 O O . VAL A 1 94 ? -2.756 16.946 10.861 1.00 65.31 94 VAL A O 1
ATOM 705 N N . GLU A 1 95 ? -4.069 18.758 11.063 1.00 64.69 95 GLU A N 1
ATOM 706 C CA . GLU A 1 95 ? -3.842 19.018 12.486 1.00 64.69 95 GLU A CA 1
ATOM 707 C C . GLU A 1 95 ? -4.889 18.298 13.345 1.00 64.69 95 GLU A C 1
ATOM 709 O O . GLU A 1 95 ? -5.760 18.905 13.977 1.00 64.69 95 GLU A O 1
ATOM 714 N N . VAL A 1 96 ? -4.837 16.968 13.353 1.00 66.38 96 VAL A N 1
ATOM 715 C CA . VAL A 1 96 ? -5.768 16.158 14.143 1.00 66.38 96 VAL A CA 1
ATOM 716 C C . VAL A 1 96 ? -5.050 15.553 15.338 1.00 66.38 96 VAL A C 1
ATOM 718 O O . VAL A 1 96 ? -4.053 14.847 15.203 1.00 66.38 96 VAL A O 1
ATOM 721 N N . LEU A 1 97 ? -5.597 15.804 16.529 1.00 65.19 97 LEU A N 1
ATOM 722 C CA . LEU A 1 97 ? -5.286 14.990 17.693 1.00 65.19 97 LEU A CA 1
ATOM 723 C C . LEU A 1 97 ? -6.149 13.729 17.621 1.00 65.19 97 LEU A C 1
ATOM 725 O O . LEU A 1 97 ? -7.351 13.779 17.874 1.00 65.19 97 LEU A O 1
ATOM 729 N N . GLU A 1 98 ? -5.542 12.615 17.242 1.00 63.12 98 GLU A N 1
ATOM 730 C CA . GLU A 1 98 ? -6.222 11.323 17.161 1.00 63.12 98 GLU A CA 1
ATOM 731 C C . GLU A 1 98 ? -6.270 10.634 18.528 1.00 63.12 98 GLU A C 1
ATOM 733 O O . GLU A 1 98 ? -5.477 10.936 19.423 1.00 63.12 98 GLU A O 1
ATOM 738 N N . GLY A 1 99 ? -7.225 9.720 18.719 1.00 57.62 99 GLY A N 1
ATOM 739 C CA . GLY A 1 99 ? -7.418 9.050 20.007 1.00 57.62 99 GLY A CA 1
ATOM 740 C C . GLY A 1 99 ? -8.099 9.922 21.066 1.00 57.62 99 GLY A C 1
ATOM 741 O O . GLY A 1 99 ? -7.965 9.667 22.259 1.00 57.62 99 GLY A O 1
ATOM 742 N N . VAL A 1 100 ? -8.817 10.977 20.673 1.00 64.88 100 VAL A N 1
ATOM 743 C CA . VAL A 1 100 ? -9.683 11.758 21.575 1.00 64.88 100 VAL A CA 1
ATOM 744 C C . VAL A 1 100 ? -11.105 11.825 21.031 1.00 64.88 100 VAL A C 1
ATOM 746 O O . VAL A 1 100 ? -11.360 11.533 19.869 1.00 64.88 100 VAL A O 1
ATOM 749 N N . ALA A 1 101 ? -12.057 12.246 21.868 1.00 59.56 101 ALA A N 1
ATOM 750 C CA . ALA A 1 101 ? -13.494 12.170 21.576 1.00 59.56 101 ALA A CA 1
ATOM 751 C C . ALA A 1 101 ? -13.951 12.833 20.259 1.00 59.56 101 ALA A C 1
ATOM 753 O O . ALA A 1 101 ? -15.023 12.500 19.771 1.00 59.56 101 ALA A O 1
ATOM 754 N N . ALA A 1 102 ? -13.181 13.775 19.707 1.00 66.75 102 ALA A N 1
ATOM 755 C CA . ALA A 1 102 ? -13.501 14.409 18.429 1.00 66.75 102 ALA A CA 1
ATOM 756 C C . ALA A 1 102 ? -13.178 13.527 17.209 1.00 66.75 102 ALA A C 1
ATOM 758 O O . ALA A 1 102 ? -13.688 13.815 16.137 1.00 66.75 102 ALA A O 1
ATOM 759 N N . TYR A 1 103 ? -12.346 12.494 17.377 1.00 72.81 103 TYR A N 1
ATOM 760 C CA . TYR A 1 103 ? -11.766 11.710 16.285 1.00 72.81 103 TYR A CA 1
ATOM 761 C C . TYR A 1 103 ? -11.877 10.193 16.442 1.00 72.81 103 TYR A C 1
ATOM 763 O O . TYR A 1 103 ? -11.453 9.425 15.586 1.00 72.81 103 TYR A O 1
ATOM 771 N N . GLY A 1 104 ? -12.440 9.746 17.558 1.00 80.00 104 GLY A N 1
ATOM 772 C CA . GLY A 1 104 ? -12.502 8.332 17.884 1.00 80.00 104 GLY A CA 1
ATOM 773 C C . GLY A 1 104 ? -11.265 7.871 18.625 1.00 80.00 104 GLY A C 1
ATOM 774 O O . GLY A 1 104 ? -10.194 8.482 18.570 1.00 80.00 104 GLY A O 1
ATOM 775 N N . ASP A 1 105 ? -11.463 6.811 19.394 1.00 85.50 105 ASP A N 1
ATOM 776 C CA . ASP A 1 105 ? -10.386 6.218 20.158 1.00 85.50 105 ASP A CA 1
ATOM 777 C C . ASP A 1 105 ? -9.543 5.308 19.263 1.00 85.50 105 ASP A C 1
ATOM 779 O O . ASP A 1 105 ? -10.056 4.712 18.312 1.00 85.50 105 ASP A O 1
ATOM 783 N N . VAL A 1 106 ? -8.252 5.187 19.566 1.00 86.81 106 VAL A N 1
ATOM 784 C CA . VAL A 1 106 ? -7.381 4.232 18.873 1.00 86.81 106 VAL A CA 1
ATOM 785 C C . VAL A 1 106 ? -7.722 2.836 19.386 1.00 86.81 106 VAL A C 1
ATOM 787 O O . VAL A 1 106 ? -7.442 2.515 20.537 1.00 86.81 106 VAL A O 1
ATOM 790 N N . LEU A 1 107 ? -8.344 2.016 18.541 1.00 89.44 107 LEU A N 1
ATOM 791 C CA . LEU A 1 107 ? -8.799 0.673 18.913 1.00 89.44 107 LEU A CA 1
ATOM 792 C C . LEU A 1 107 ? -7.730 -0.383 18.655 1.00 89.44 107 LEU A C 1
ATOM 794 O O . LEU A 1 107 ? -7.598 -1.336 19.421 1.00 89.44 107 LEU A O 1
ATOM 798 N N . LEU A 1 108 ? -6.966 -0.199 17.577 1.00 89.62 108 LEU A N 1
ATOM 799 C CA . LEU A 1 108 ? -5.958 -1.153 17.143 1.00 89.62 108 LEU A CA 1
ATOM 800 C C . LEU A 1 108 ? -4.654 -0.441 16.771 1.00 89.62 108 LEU A C 1
ATOM 802 O O . LEU A 1 108 ? -4.500 0.024 15.639 1.00 89.62 108 LEU A O 1
ATOM 806 N N . PRO A 1 109 ? -3.693 -0.354 17.701 1.00 86.12 109 PRO A N 1
ATOM 807 C CA . PRO A 1 109 ? -2.339 0.073 17.381 1.00 86.12 109 PRO A CA 1
ATOM 808 C C . PRO A 1 109 ? -1.632 -0.977 16.513 1.00 86.12 109 PRO A C 1
ATOM 810 O O . PRO A 1 109 ? -1.500 -2.138 16.914 1.00 86.12 109 PRO A O 1
ATOM 813 N N . LEU A 1 110 ? -1.109 -0.569 15.355 1.00 86.62 110 LEU A N 1
ATOM 814 C CA . LEU A 1 110 ? -0.360 -1.449 14.451 1.00 86.62 110 LEU A CA 1
ATOM 815 C C . LEU A 1 110 ? 1.121 -1.488 14.832 1.00 86.62 110 LEU A C 1
ATOM 817 O O . LEU A 1 110 ? 2.003 -0.967 14.149 1.00 86.62 110 LEU A O 1
ATOM 821 N N . VAL A 1 111 ? 1.383 -2.077 15.997 1.00 78.31 111 VAL A N 1
ATOM 822 C CA . VAL A 1 111 ? 2.723 -2.239 16.562 1.00 78.31 111 VAL A CA 1
ATOM 823 C C . VAL A 1 111 ? 2.931 -3.713 16.878 1.00 78.31 111 VAL A C 1
ATOM 825 O O . VAL A 1 111 ? 2.192 -4.300 17.666 1.00 78.31 111 VAL A O 1
ATOM 828 N N . ALA A 1 112 ? 3.961 -4.313 16.288 1.00 65.38 112 ALA A N 1
ATOM 829 C CA . ALA A 1 112 ? 4.332 -5.687 16.574 1.00 65.38 112 ALA A CA 1
ATOM 830 C C . ALA A 1 112 ? 4.775 -5.838 18.048 1.00 65.38 112 ALA A C 1
ATOM 832 O O . ALA A 1 112 ? 5.453 -4.954 18.591 1.00 65.38 112 ALA A O 1
ATOM 833 N N . PRO A 1 113 ? 4.458 -6.967 18.709 1.00 59.12 113 PRO A N 1
ATOM 834 C CA . PRO A 1 113 ? 4.923 -7.265 20.053 1.00 59.12 113 PRO A CA 1
ATOM 835 C C . PRO A 1 113 ? 6.447 -7.190 20.171 1.00 59.12 113 PRO A C 1
ATOM 837 O O . PRO A 1 113 ? 7.204 -7.538 19.260 1.00 59.12 113 PRO A O 1
ATOM 840 N N . ALA A 1 114 ? 6.916 -6.770 21.347 1.00 54.56 114 ALA A N 1
ATOM 841 C CA . ALA A 1 114 ? 8.340 -6.686 21.640 1.00 54.56 114 ALA A CA 1
ATOM 842 C C . ALA A 1 114 ? 9.014 -8.066 21.503 1.00 54.56 114 ALA A C 1
ATOM 844 O O . ALA A 1 114 ? 8.795 -8.956 22.326 1.00 54.56 114 ALA A O 1
ATOM 845 N N . GLY A 1 115 ? 9.874 -8.221 20.493 1.00 50.34 115 GLY A N 1
ATOM 846 C CA . GLY A 1 115 ? 10.624 -9.455 20.233 1.00 50.34 115 GLY A CA 1
ATOM 847 C C . GLY A 1 115 ? 10.614 -9.909 18.774 1.00 50.34 115 GLY A C 1
ATOM 848 O O . GLY A 1 115 ? 11.562 -10.581 18.371 1.00 50.34 115 GLY A O 1
ATOM 849 N N . ASP A 1 116 ? 9.616 -9.490 17.992 1.00 49.25 116 ASP A N 1
ATOM 850 C CA . ASP A 1 116 ? 9.481 -9.891 16.584 1.00 49.25 116 ASP A CA 1
ATOM 851 C C . ASP A 1 116 ? 10.221 -8.946 15.614 1.00 49.25 116 ASP A C 1
ATOM 853 O O . ASP A 1 116 ? 10.649 -9.372 14.545 1.00 49.25 116 ASP A O 1
ATOM 857 N N . VAL A 1 117 ? 10.457 -7.688 16.007 1.00 47.53 117 VAL A N 1
ATOM 858 C CA . VAL A 1 117 ? 11.268 -6.687 15.278 1.00 47.53 117 VAL A CA 1
ATOM 859 C C . VAL A 1 117 ? 11.873 -5.675 16.266 1.00 47.53 117 VAL A C 1
ATOM 861 O O . VAL A 1 117 ? 11.278 -5.436 17.322 1.00 47.53 117 VAL A O 1
ATOM 864 N N . PRO A 1 118 ? 13.045 -5.066 15.981 1.00 41.84 118 PRO A N 1
ATOM 865 C CA . PRO A 1 118 ? 13.590 -3.987 16.806 1.00 41.84 118 PRO A CA 1
ATOM 866 C C . PRO A 1 118 ? 12.593 -2.818 16.864 1.00 41.84 118 PRO A C 1
ATOM 868 O O . PRO A 1 118 ? 12.202 -2.289 15.832 1.00 41.84 118 PRO A O 1
ATOM 871 N N . ASP A 1 119 ? 12.153 -2.461 18.070 1.00 55.28 119 ASP A N 1
ATOM 872 C CA . ASP A 1 119 ? 11.161 -1.419 18.390 1.00 55.28 119 ASP A CA 1
ATOM 873 C C . ASP A 1 119 ? 9.710 -1.638 17.917 1.00 55.28 119 ASP A C 1
ATOM 875 O O . ASP A 1 119 ? 8.851 -0.823 18.254 1.00 55.28 119 ASP A O 1
ATOM 879 N N . GLY A 1 120 ? 9.397 -2.751 17.239 1.00 61.97 120 GLY A N 1
ATOM 880 C C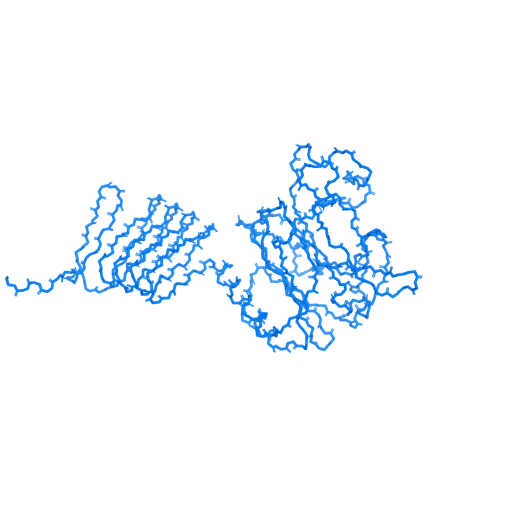A . GLY A 1 120 ? 8.022 -3.204 16.953 1.00 61.97 120 GLY A CA 1
ATOM 881 C C . GLY A 1 120 ? 7.216 -2.338 15.979 1.00 61.97 120 GLY A C 1
ATOM 882 O O . GLY A 1 120 ? 6.111 -2.708 15.596 1.00 61.97 120 GLY A O 1
ATOM 883 N N . ARG A 1 121 ? 7.739 -1.180 15.577 1.00 72.56 121 ARG A N 1
ATOM 884 C CA . ARG A 1 121 ? 7.025 -0.216 14.740 1.00 72.56 121 ARG A CA 1
ATOM 885 C C . ARG A 1 121 ? 7.383 -0.418 13.267 1.00 72.56 121 ARG A C 1
ATOM 887 O O . ARG A 1 121 ? 8.547 -0.705 12.988 1.00 72.56 121 ARG A O 1
ATOM 894 N N . PRO A 1 122 ? 6.432 -0.230 12.342 1.00 77.56 122 PRO A N 1
ATOM 895 C CA . PRO A 1 122 ? 6.703 -0.296 10.910 1.00 77.56 122 PRO A CA 1
ATOM 896 C C . PRO A 1 122 ? 7.773 0.726 10.499 1.00 77.56 122 PRO A C 1
ATOM 898 O O . PRO A 1 122 ? 7.724 1.885 10.926 1.00 77.56 122 PRO A O 1
ATOM 901 N N . VAL A 1 123 ? 8.750 0.296 9.697 1.00 79.50 123 VAL A N 1
ATOM 902 C CA . VAL A 1 123 ? 9.849 1.133 9.191 1.00 79.50 123 VAL A CA 1
ATOM 903 C C . VAL A 1 123 ? 9.868 1.025 7.676 1.00 79.50 123 VAL A C 1
ATOM 905 O O . VAL A 1 123 ? 9.902 -0.085 7.153 1.00 79.50 123 VAL A O 1
ATOM 908 N N . SER A 1 124 ? 9.865 2.163 6.989 1.00 79.06 124 SER A N 1
ATOM 909 C CA . SER A 1 124 ? 10.032 2.201 5.535 1.00 79.06 124 SER A CA 1
ATOM 910 C C . SER A 1 124 ? 11.460 1.821 5.148 1.00 79.06 124 SER A C 1
ATOM 912 O O . SER A 1 124 ? 12.405 2.150 5.874 1.00 79.06 124 SER A O 1
ATOM 914 N N . ASP A 1 125 ? 11.656 1.242 3.978 1.00 77.81 125 ASP A N 1
ATOM 915 C CA . ASP A 1 125 ? 12.976 0.911 3.466 1.00 77.81 125 ASP A CA 1
ATOM 916 C C . ASP A 1 125 ? 13.762 2.143 2.948 1.00 77.81 125 ASP A C 1
ATOM 918 O O . ASP A 1 125 ? 13.443 3.303 3.234 1.00 77.81 125 ASP A O 1
ATOM 922 N N . ALA A 1 126 ? 14.862 1.900 2.227 1.00 74.38 126 ALA A N 1
ATOM 923 C CA . ALA A 1 126 ? 15.700 2.963 1.670 1.00 74.38 126 ALA A CA 1
ATOM 924 C C . ALA A 1 126 ? 15.061 3.698 0.473 1.00 74.38 126 ALA A C 1
ATOM 926 O O . ALA A 1 126 ? 15.473 4.824 0.165 1.00 74.38 126 ALA A O 1
ATOM 927 N N . SER A 1 127 ? 14.074 3.090 -0.180 1.00 71.88 127 SER A N 1
ATOM 928 C CA . SER A 1 127 ? 13.308 3.663 -1.287 1.00 71.88 127 SER A CA 1
ATOM 929 C C . SER A 1 127 ? 12.169 4.546 -0.779 1.00 71.88 127 SER A C 1
ATOM 931 O O . SER A 1 127 ? 11.894 5.582 -1.389 1.00 71.88 127 SER A O 1
ATOM 933 N N . GLY A 1 128 ? 11.671 4.270 0.429 1.00 75.88 128 GLY A N 1
ATOM 934 C CA . GLY A 1 128 ? 10.491 4.921 1.003 1.00 75.88 128 GLY A CA 1
ATOM 935 C C . GLY A 1 128 ? 9.262 4.020 0.951 1.00 75.88 128 GLY A C 1
ATOM 936 O O . GLY A 1 128 ? 8.147 4.510 1.155 1.00 75.88 128 GLY A O 1
ATOM 937 N N . ASP A 1 129 ? 9.475 2.726 0.728 1.00 80.38 129 ASP A N 1
ATOM 938 C CA . ASP A 1 129 ? 8.429 1.727 0.616 1.00 80.38 129 ASP A CA 1
ATOM 939 C C . ASP A 1 129 ? 8.227 1.073 1.975 1.00 80.38 129 ASP A C 1
ATOM 941 O O . ASP A 1 129 ? 9.159 0.840 2.752 1.00 80.38 129 ASP A O 1
ATOM 945 N N . LEU A 1 130 ? 6.971 0.836 2.307 1.00 83.31 130 LEU A N 1
ATOM 946 C CA . LEU A 1 130 ? 6.521 0.396 3.607 1.00 83.31 130 LEU A CA 1
ATOM 947 C C . LEU A 1 130 ? 5.627 -0.819 3.416 1.00 83.31 130 LEU A C 1
ATOM 949 O O . LEU A 1 130 ? 4.496 -0.712 2.948 1.00 83.31 130 LEU A O 1
ATOM 953 N N . PHE A 1 131 ? 6.137 -1.964 3.850 1.00 86.06 131 PHE A N 1
ATOM 954 C CA . PHE A 1 131 ? 5.355 -3.176 4.009 1.00 86.06 131 PHE A CA 1
ATOM 955 C C . PHE A 1 131 ? 5.206 -3.500 5.496 1.00 86.06 131 PHE A C 1
ATOM 957 O O . PHE A 1 131 ? 6.186 -3.520 6.247 1.00 86.06 131 PHE A O 1
ATOM 964 N N . PHE A 1 132 ? 3.981 -3.769 5.931 1.00 86.88 132 PHE A N 1
ATOM 965 C CA . PHE A 1 132 ? 3.695 -4.254 7.276 1.00 86.88 132 PHE A CA 1
ATOM 966 C C . PHE A 1 132 ? 2.533 -5.232 7.229 1.00 86.88 132 PHE A C 1
ATOM 968 O O . PHE A 1 132 ? 1.516 -4.941 6.619 1.00 86.88 132 PHE A O 1
ATOM 975 N N . SER A 1 133 ? 2.653 -6.369 7.905 1.00 87.75 133 SER A N 1
ATOM 976 C CA . SER A 1 133 ? 1.538 -7.296 8.073 1.00 87.75 133 SER A CA 1
ATOM 977 C C . SER A 1 133 ? 1.520 -7.845 9.489 1.00 87.75 133 SER A C 1
ATOM 979 O O . SER A 1 133 ? 2.572 -8.197 10.044 1.00 87.75 133 SER A O 1
ATOM 981 N N . TYR A 1 134 ? 0.333 -7.883 10.089 1.00 87.56 134 TYR A N 1
ATOM 982 C CA . TYR A 1 134 ? 0.151 -8.404 11.433 1.00 87.56 134 TYR A CA 1
ATOM 983 C C . TYR A 1 134 ? -1.249 -8.980 11.650 1.00 87.56 134 TYR A C 1
ATOM 985 O O . TYR A 1 134 ? -2.251 -8.341 11.334 1.00 87.56 134 TYR A O 1
ATOM 993 N N . THR A 1 135 ? -1.293 -10.169 12.254 1.00 90.50 135 THR A N 1
ATOM 994 C CA . THR A 1 135 ? -2.521 -10.886 12.613 1.00 90.50 135 THR A CA 1
ATOM 995 C C . THR A 1 135 ? -2.818 -10.745 14.101 1.00 90.50 135 THR A C 1
ATOM 997 O O . THR A 1 135 ? -1.987 -11.075 14.952 1.00 90.50 135 THR A O 1
ATOM 1000 N N . TYR A 1 136 ? -4.025 -10.285 14.398 1.00 91.12 136 TYR A N 1
ATOM 1001 C CA . TYR A 1 136 ? -4.614 -10.159 15.721 1.00 91.12 136 TYR A CA 1
ATOM 1002 C C . TYR A 1 136 ? -5.576 -11.314 15.986 1.00 91.12 136 TYR A C 1
ATOM 1004 O O . TYR A 1 136 ? -6.280 -11.769 15.085 1.00 91.12 136 TYR A O 1
ATOM 1012 N N . ASP A 1 137 ? -5.619 -11.755 17.238 1.00 93.12 137 ASP A N 1
ATOM 1013 C CA . ASP A 1 137 ? -6.608 -12.700 17.743 1.00 93.12 137 ASP A CA 1
ATOM 1014 C C . ASP A 1 137 ? -7.747 -11.889 18.369 1.00 93.12 137 ASP A C 1
ATOM 1016 O O . ASP A 1 137 ? -7.595 -11.294 19.436 1.00 93.12 137 ASP A O 1
ATOM 1020 N N . LEU A 1 138 ? -8.902 -11.855 17.704 1.00 92.69 138 LEU A N 1
ATOM 1021 C CA . LEU A 1 138 ? -10.094 -11.137 18.164 1.00 92.69 138 LEU A CA 1
ATOM 1022 C C . LEU A 1 138 ? -10.631 -11.677 19.499 1.00 92.69 138 LEU A C 1
ATOM 1024 O O . LEU A 1 138 ? -11.454 -11.018 20.132 1.00 92.69 138 LEU A O 1
ATOM 1028 N N . SER A 1 139 ? -10.180 -12.856 19.939 1.00 93.75 139 SER A N 1
ATOM 1029 C CA . SER A 1 139 ? -10.517 -13.424 21.245 1.00 93.75 139 SER A CA 1
ATOM 1030 C C . SER A 1 139 ? -9.543 -13.033 22.369 1.00 93.75 139 SER A C 1
ATOM 1032 O O . SER A 1 139 ? -9.819 -13.323 23.539 1.00 93.75 139 SER A O 1
ATOM 1034 N N . ASP A 1 140 ? -8.427 -12.368 22.048 1.00 92.75 140 ASP A N 1
ATOM 1035 C CA . ASP A 1 140 ? -7.447 -11.863 23.013 1.00 92.75 140 ASP A CA 1
ATOM 1036 C C . ASP A 1 140 ? -7.604 -10.351 23.235 1.00 92.75 140 ASP A C 1
ATOM 1038 O O . ASP A 1 140 ? -6.888 -9.529 22.662 1.00 92.75 140 ASP A O 1
ATOM 1042 N N . ASP A 1 141 ? -8.502 -9.986 24.155 1.00 91.31 141 ASP A N 1
ATOM 1043 C CA . ASP A 1 141 ? -8.766 -8.592 24.546 1.00 91.31 141 ASP A CA 1
ATOM 1044 C C . ASP A 1 141 ? -7.500 -7.815 24.965 1.00 91.31 141 ASP A C 1
ATOM 1046 O O . ASP A 1 141 ? -7.468 -6.588 24.913 1.00 91.31 141 ASP A O 1
ATOM 1050 N N . SER A 1 142 ? -6.415 -8.499 25.360 1.00 88.75 142 SER A N 1
ATOM 1051 C CA . SER A 1 142 ? -5.170 -7.821 25.747 1.00 88.75 142 SER A CA 1
ATOM 1052 C C . SER A 1 142 ? -4.455 -7.119 24.586 1.00 88.75 142 SER A C 1
ATOM 1054 O O . SER A 1 142 ? -3.530 -6.336 24.825 1.00 88.75 142 SER A O 1
ATOM 1056 N N . GLN A 1 143 ? -4.886 -7.375 23.349 1.00 86.31 143 GLN A N 1
ATOM 1057 C CA . GLN A 1 143 ? -4.366 -6.745 22.139 1.00 86.31 143 GLN A CA 1
ATOM 1058 C C . GLN A 1 143 ? -5.064 -5.420 21.787 1.00 86.31 143 GLN A C 1
ATOM 1060 O O . GLN A 1 143 ? -4.538 -4.676 20.959 1.00 86.31 143 GLN A O 1
ATOM 1065 N N . PHE A 1 144 ? -6.193 -5.091 22.427 1.00 88.88 144 PHE A N 1
ATOM 1066 C CA . PHE A 1 144 ? -7.024 -3.937 22.075 1.00 88.88 144 PHE A CA 1
ATOM 1067 C C . PHE A 1 144 ? -7.055 -2.920 23.220 1.00 88.88 144 PHE A C 1
ATOM 1069 O O . PHE A 1 144 ? -7.803 -3.044 24.189 1.00 88.88 144 PHE A O 1
ATOM 1076 N N . PHE A 1 145 ? -6.219 -1.887 23.117 1.00 86.19 145 PHE A N 1
ATOM 1077 C CA . PHE A 1 145 ? -6.195 -0.783 24.072 1.00 86.19 145 PHE A CA 1
ATOM 1078 C C . PHE A 1 145 ? -5.863 0.526 23.364 1.00 86.19 145 PHE A C 1
ATOM 1080 O O . PHE A 1 145 ? -5.020 0.564 22.463 1.00 86.19 145 PHE A O 1
ATOM 1087 N N . SER A 1 146 ? -6.470 1.616 23.828 1.00 85.25 146 SER A N 1
ATOM 1088 C CA . SER A 1 146 ? -6.095 2.945 23.374 1.00 85.25 146 SER A CA 1
ATOM 1089 C C . SER A 1 146 ? -4.890 3.454 24.145 1.00 85.25 146 SER A C 1
ATOM 1091 O O . SER A 1 146 ? -4.962 3.665 25.362 1.00 85.25 146 SER A O 1
ATOM 1093 N N . PRO A 1 147 ? -3.777 3.742 23.464 1.00 76.81 147 PRO A N 1
ATOM 1094 C CA . PRO A 1 147 ? -2.629 4.331 24.120 1.00 76.81 147 PRO A CA 1
ATOM 1095 C C . PRO A 1 147 ? -2.814 5.835 24.400 1.00 76.81 147 PRO A C 1
ATOM 1097 O O . PRO A 1 147 ? -2.027 6.400 25.162 1.00 76.81 147 PRO A O 1
ATOM 1100 N N . VAL A 1 148 ? -3.838 6.483 23.825 1.00 74.62 148 VAL A N 1
ATOM 1101 C CA . VAL A 1 148 ? -4.108 7.920 24.004 1.00 74.62 148 VAL A CA 1
ATOM 1102 C C . VAL A 1 148 ? -5.021 8.160 25.207 1.00 74.62 148 VAL A C 1
ATOM 1104 O O . VAL A 1 148 ? -4.693 8.965 26.082 1.00 74.62 148 VAL A O 1
ATOM 1107 N N . THR A 1 149 ? -6.143 7.443 25.297 1.00 79.81 149 THR A N 1
ATOM 1108 C CA . THR A 1 149 ? -7.101 7.581 26.410 1.00 79.81 149 THR A CA 1
ATOM 1109 C C . THR A 1 149 ? -6.796 6.643 27.574 1.00 79.81 149 THR A C 1
ATOM 1111 O O . THR A 1 149 ? -7.183 6.934 28.709 1.00 79.81 149 THR A O 1
ATOM 1114 N N . GLY A 1 150 ? -6.103 5.530 27.311 1.00 83.31 150 GLY A N 1
ATOM 1115 C CA . GLY A 1 150 ? -5.908 4.440 28.263 1.00 83.31 150 GLY A CA 1
ATOM 1116 C C . GLY A 1 150 ? -7.131 3.535 28.437 1.00 83.31 150 GLY A C 1
ATOM 1117 O O . GLY A 1 150 ? -7.180 2.804 29.426 1.00 83.31 150 GLY A O 1
ATOM 1118 N N . ASN A 1 151 ? -8.128 3.615 27.549 1.00 86.38 151 ASN A N 1
ATOM 1119 C CA . ASN A 1 151 ? -9.280 2.715 27.557 1.00 86.38 151 ASN A CA 1
ATOM 1120 C C . ASN A 1 151 ? -8.897 1.321 27.036 1.00 86.38 151 ASN A C 1
ATOM 1122 O O . ASN A 1 151 ? -8.126 1.206 26.083 1.00 86.38 151 ASN A O 1
ATOM 1126 N N . ASP A 1 152 ? -9.481 0.283 27.635 1.00 90.06 152 ASP A N 1
ATOM 1127 C CA . ASP A 1 152 ? -9.387 -1.103 27.164 1.00 90.06 152 ASP A CA 1
ATOM 1128 C C . ASP A 1 152 ? -10.603 -1.438 26.285 1.00 90.06 152 ASP A C 1
ATOM 1130 O O . ASP A 1 152 ? -11.717 -0.984 26.573 1.00 90.06 152 ASP A O 1
ATOM 1134 N N . TYR A 1 153 ? -10.389 -2.262 25.259 1.00 91.50 153 TYR A N 1
ATOM 1135 C CA . TYR A 1 153 ? -11.389 -2.682 24.277 1.00 91.50 153 TYR A CA 1
ATOM 1136 C C . TYR A 1 153 ? -11.377 -4.202 24.080 1.00 91.50 153 TYR A C 1
ATOM 1138 O O . TYR A 1 153 ? -10.529 -4.913 24.616 1.00 91.50 153 TYR A O 1
ATOM 1146 N N . THR A 1 154 ? -12.344 -4.699 23.316 1.00 92.12 154 THR A N 1
ATOM 1147 C CA . THR A 1 154 ? -12.474 -6.109 22.931 1.00 92.12 154 THR A CA 1
ATOM 1148 C C . THR A 1 154 ? -12.485 -6.258 21.411 1.00 92.12 154 THR A C 1
ATOM 1150 O O . THR A 1 154 ? -12.731 -5.290 20.687 1.00 92.12 154 THR A O 1
ATOM 1153 N N . GLY A 1 155 ? -12.292 -7.479 20.903 1.00 89.00 155 GLY A N 1
ATOM 1154 C CA . GLY A 1 155 ? -12.437 -7.745 19.466 1.00 89.00 155 GLY A CA 1
ATOM 1155 C C . GLY A 1 155 ? -13.837 -7.412 18.921 1.00 89.00 155 GLY A C 1
ATOM 1156 O O . GLY A 1 155 ? -13.973 -7.002 17.768 1.00 89.00 155 GLY A O 1
ATOM 1157 N N . GLU A 1 156 ? -14.882 -7.504 19.754 1.00 90.12 156 GLU A N 1
ATOM 1158 C CA . GLU A 1 156 ? -16.255 -7.129 19.379 1.00 90.12 156 GLU A CA 1
ATOM 1159 C C . GLU A 1 156 ? -16.394 -5.622 19.109 1.00 90.12 156 GLU A C 1
ATOM 1161 O O . GLU A 1 156 ? -17.146 -5.227 18.219 1.00 90.12 156 GLU A O 1
ATOM 1166 N N . ASP A 1 157 ? -15.632 -4.778 19.813 1.00 90.44 157 ASP A N 1
ATOM 1167 C CA . ASP A 1 157 ? -15.642 -3.326 19.599 1.00 90.44 157 ASP A CA 1
ATOM 1168 C C . ASP A 1 157 ? -15.008 -2.938 18.254 1.00 90.44 157 ASP A C 1
ATOM 1170 O O . ASP A 1 157 ? -15.270 -1.855 17.727 1.00 90.44 157 ASP A O 1
ATOM 1174 N N . LEU A 1 158 ? -14.189 -3.814 17.667 1.00 88.31 158 LEU A N 1
ATOM 1175 C CA . LEU A 1 158 ? -13.518 -3.583 16.390 1.00 88.31 158 LEU A CA 1
ATOM 1176 C C . LEU A 1 158 ? -14.343 -4.070 15.186 1.00 88.31 158 LEU A C 1
ATOM 1178 O O . LEU A 1 158 ? -14.257 -3.472 14.117 1.00 88.31 158 LEU A O 1
ATOM 1182 N N . ILE A 1 159 ? -15.146 -5.129 15.353 1.00 85.81 159 ILE A N 1
ATOM 1183 C CA . ILE A 1 159 ? -15.622 -5.968 14.238 1.00 85.81 159 ILE A CA 1
ATOM 1184 C C . ILE A 1 159 ? -16.606 -5.294 13.271 1.00 85.81 159 ILE A C 1
ATOM 1186 O O . ILE A 1 159 ? -16.773 -5.763 12.146 1.00 85.81 159 ILE A O 1
ATOM 1190 N N . GLU A 1 160 ? -17.231 -4.177 13.650 1.00 91.25 160 GLU A N 1
ATOM 1191 C CA . GLU A 1 160 ? -17.942 -3.316 12.693 1.00 91.25 160 GLU A CA 1
ATOM 1192 C C . GLU A 1 160 ? -16.934 -2.498 11.869 1.00 91.25 160 GLU A C 1
ATOM 1194 O O . GLU A 1 160 ? -16.906 -1.271 11.924 1.00 91.25 160 GLU A O 1
ATOM 1199 N N . LEU A 1 161 ? -16.081 -3.204 11.118 1.00 93.12 161 LEU A N 1
ATOM 1200 C CA . LEU A 1 161 ? -14.908 -2.656 10.434 1.00 93.12 161 LEU A CA 1
ATOM 1201 C C . LEU A 1 161 ? -15.256 -1.577 9.410 1.00 93.12 161 LEU A C 1
ATOM 1203 O O . LEU A 1 161 ? -14.495 -0.635 9.264 1.00 93.12 161 LEU A O 1
ATOM 1207 N N . PHE A 1 162 ? -16.420 -1.651 8.762 1.00 92.69 162 PHE A N 1
ATOM 1208 C CA . PHE A 1 162 ? -16.879 -0.611 7.831 1.00 92.69 162 PHE A CA 1
ATOM 1209 C C . PHE A 1 162 ? -17.175 0.744 8.503 1.00 92.69 162 PHE A C 1
ATOM 1211 O O . PHE A 1 162 ? -17.394 1.726 7.806 1.00 92.69 162 PHE A O 1
ATOM 1218 N N . LEU A 1 163 ? -17.226 0.793 9.840 1.00 93.25 163 LEU A N 1
ATOM 1219 C CA . LEU A 1 163 ? -17.323 2.017 10.646 1.00 93.25 163 LEU A CA 1
ATOM 1220 C C . LEU A 1 163 ? -15.963 2.402 11.248 1.00 93.25 163 LEU A C 1
ATOM 1222 O O . LEU A 1 163 ? -15.902 3.086 12.271 1.00 93.25 163 LEU A O 1
ATOM 1226 N N . ARG A 1 164 ? -14.868 1.851 10.724 1.00 93.81 164 ARG A N 1
ATOM 1227 C CA . ARG A 1 164 ? -13.511 2.081 11.211 1.00 93.81 164 ARG A CA 1
ATOM 1228 C C . ARG A 1 164 ? -12.670 2.694 10.114 1.00 93.81 164 ARG A C 1
ATOM 1230 O O . ARG A 1 164 ? -12.954 2.572 8.923 1.00 93.81 164 ARG A O 1
ATOM 1237 N N . GLU A 1 165 ? -11.593 3.318 10.550 1.00 91.50 165 GLU A N 1
ATOM 1238 C CA . GLU A 1 165 ? -10.680 4.041 9.683 1.00 91.50 165 GLU A CA 1
ATOM 1239 C C . GLU A 1 165 ? -9.250 3.697 10.031 1.00 91.50 165 GLU A C 1
ATOM 1241 O O . GLU A 1 165 ? -8.898 3.537 11.202 1.00 91.50 165 GLU A O 1
ATOM 1246 N N . TYR A 1 166 ? -8.440 3.581 8.991 1.00 92.88 166 TYR A N 1
ATOM 1247 C CA . TYR A 1 166 ? -7.013 3.359 9.094 1.00 92.88 166 TYR A CA 1
ATOM 1248 C C . TYR A 1 166 ? -6.281 4.681 8.924 1.00 92.88 166 TYR A C 1
ATOM 1250 O O . TYR A 1 166 ? -6.610 5.435 8.011 1.00 92.88 166 TYR A O 1
ATOM 1258 N N . VAL A 1 167 ? -5.238 4.901 9.724 1.00 89.00 167 VAL A N 1
ATOM 1259 C CA . VAL A 1 167 ? -4.354 6.065 9.624 1.00 89.00 167 VAL A CA 1
ATOM 1260 C C . VAL A 1 167 ? -2.895 5.619 9.593 1.00 89.00 167 VAL A C 1
ATOM 1262 O O . VAL A 1 167 ? -2.452 4.810 10.409 1.00 89.00 167 VAL A O 1
ATOM 1265 N N . LEU A 1 168 ? -2.139 6.199 8.662 1.00 87.31 168 LEU A N 1
ATOM 1266 C CA . LEU A 1 168 ? -0.690 6.130 8.530 1.00 87.31 168 LEU A CA 1
ATOM 1267 C C . LEU A 1 168 ? -0.095 7.516 8.762 1.00 87.31 168 LEU A C 1
ATOM 1269 O O . LEU A 1 168 ? -0.360 8.461 8.017 1.00 87.31 168 LEU A O 1
ATOM 1273 N N . HIS A 1 169 ? 0.774 7.627 9.757 1.00 82.69 169 HIS A N 1
ATOM 1274 C CA . HIS A 1 169 ? 1.481 8.864 10.057 1.00 82.69 169 HIS A CA 1
ATOM 1275 C C . HIS A 1 169 ? 2.777 8.969 9.255 1.00 82.69 169 HIS A C 1
ATOM 1277 O O . HIS A 1 169 ? 3.485 7.981 9.033 1.00 82.69 169 HIS A O 1
ATOM 1283 N N . GLY A 1 170 ? 3.129 10.192 8.851 1.00 73.56 170 GLY A N 1
ATOM 1284 C CA . GLY A 1 170 ? 4.453 10.478 8.293 1.00 73.56 170 GLY A CA 1
ATOM 1285 C C . GLY A 1 170 ? 5.553 10.312 9.347 1.00 73.56 170 GLY A C 1
ATOM 1286 O O . GLY A 1 170 ? 5.285 9.909 10.472 1.00 73.56 170 GLY A O 1
ATOM 1287 N N . SER A 1 171 ? 6.793 10.704 9.039 1.00 65.06 171 SER A N 1
ATOM 1288 C CA . SER A 1 171 ? 7.857 10.797 10.062 1.00 65.06 171 SER A CA 1
ATOM 1289 C C . SER A 1 171 ? 8.640 12.120 10.079 1.00 65.06 171 SER A C 1
ATOM 1291 O O . SER A 1 171 ? 9.360 12.398 11.040 1.00 65.06 171 SER A O 1
ATOM 1293 N N . VAL A 1 172 ? 8.476 12.971 9.056 1.00 61.59 172 VAL A N 1
ATOM 1294 C CA . VAL A 1 172 ? 9.208 14.238 8.904 1.00 61.59 172 VAL A CA 1
ATOM 1295 C C . VAL A 1 172 ? 8.232 15.408 8.853 1.00 61.59 172 VAL A C 1
ATOM 1297 O O . VAL A 1 172 ? 7.408 15.487 7.948 1.00 61.59 172 VAL A O 1
ATOM 1300 N N . ILE A 1 173 ? 8.382 16.345 9.790 1.00 56.22 173 ILE A N 1
ATOM 1301 C CA . ILE A 1 173 ? 7.746 17.666 9.749 1.00 56.22 173 ILE A CA 1
ATOM 1302 C C . ILE A 1 173 ? 8.871 18.684 9.492 1.00 56.22 173 ILE A C 1
ATOM 1304 O O . ILE A 1 173 ? 9.819 18.729 10.286 1.00 56.22 173 ILE A O 1
ATOM 1308 N N . PRO A 1 174 ? 8.860 19.451 8.384 1.00 53.09 174 PRO A N 1
ATOM 1309 C CA . PRO A 1 174 ? 9.881 20.469 8.150 1.00 53.09 174 PRO A CA 1
ATOM 1310 C C . PRO A 1 174 ? 9.838 21.582 9.215 1.00 53.09 174 PRO A C 1
ATOM 1312 O O . PRO A 1 174 ? 8.812 21.837 9.837 1.00 53.09 174 PRO A O 1
ATOM 1315 N N . GLU A 1 175 ? 10.961 22.273 9.430 1.00 54.84 175 GLU A N 1
ATOM 1316 C CA . GLU A 1 175 ? 11.052 23.365 10.413 1.00 54.84 175 GLU A CA 1
ATOM 1317 C C . GLU A 1 175 ? 10.069 24.505 10.073 1.00 54.84 175 GLU A C 1
ATOM 1319 O O . GLU A 1 175 ? 10.118 25.054 8.970 1.00 54.84 175 GLU A O 1
ATOM 1324 N N . GLY A 1 176 ? 9.201 24.868 11.027 1.00 53.53 176 GLY A N 1
ATOM 1325 C CA . GLY A 1 176 ? 8.195 25.931 10.886 1.00 53.53 176 GLY A CA 1
ATOM 1326 C C . GLY A 1 176 ? 6.806 25.485 10.410 1.00 53.53 176 GLY A C 1
ATOM 1327 O O . GLY A 1 176 ? 5.970 26.358 10.201 1.00 53.53 176 GLY A O 1
ATOM 1328 N N . TYR A 1 177 ? 6.574 24.179 10.241 1.00 49.66 177 TYR A N 1
ATOM 1329 C CA . TYR A 1 177 ? 5.263 23.582 9.944 1.00 49.66 177 TYR A CA 1
ATOM 1330 C C . TYR A 1 177 ? 4.655 22.978 11.220 1.00 49.66 177 TYR A C 1
ATOM 1332 O O . TYR A 1 177 ? 5.394 22.406 12.031 1.00 49.66 177 TYR A O 1
ATOM 1340 N N . GLY A 1 178 ? 3.339 23.127 11.414 1.00 49.84 178 GLY A N 1
ATOM 1341 C CA . GLY A 1 178 ? 2.638 22.735 12.648 1.00 49.84 178 GLY A CA 1
ATOM 1342 C C . GLY A 1 178 ? 2.877 23.641 13.872 1.00 49.84 178 GLY A C 1
ATOM 1343 O O . GLY A 1 178 ? 2.886 23.139 14.996 1.00 49.84 178 GLY A O 1
ATOM 1344 N N . GLU A 1 179 ? 3.134 24.944 13.671 1.00 51.66 179 GLU A N 1
ATOM 1345 C CA . GLU A 1 179 ? 3.142 25.963 14.740 1.00 51.66 179 GLU A CA 1
ATOM 1346 C C . GLU A 1 179 ? 1.913 26.888 14.624 1.00 51.66 179 GLU A C 1
ATOM 1348 O O . GLU A 1 179 ? 1.889 27.757 13.750 1.00 51.66 179 GLU A O 1
ATOM 1353 N N . GLY A 1 180 ? 0.949 26.845 15.553 1.00 48.16 180 GLY A N 1
ATOM 1354 C CA . GLY A 1 180 ? -0.127 27.845 15.524 1.00 48.16 180 GLY A CA 1
ATOM 1355 C C . GLY A 1 180 ? -1.429 27.613 16.292 1.00 48.16 180 GLY A C 1
ATOM 1356 O O . GLY A 1 180 ? -2.156 28.597 16.483 1.00 48.16 180 GLY A O 1
ATOM 1357 N N . THR A 1 181 ? -1.764 26.405 16.756 1.00 47.41 181 THR A N 1
ATOM 1358 C CA . THR A 1 181 ? -3.089 26.098 17.332 1.00 47.41 181 THR A CA 1
ATOM 1359 C C . THR A 1 181 ? -3.080 25.149 18.551 1.00 47.41 181 THR A C 1
ATOM 1361 O O . THR A 1 181 ? -2.118 24.447 18.853 1.00 47.41 181 THR A O 1
ATOM 1364 N N . GLU A 1 182 ? -4.157 25.187 19.356 1.00 44.66 182 GLU A N 1
ATOM 1365 C CA . GLU A 1 182 ? -4.349 24.270 20.496 1.00 44.66 182 GLU A CA 1
ATOM 1366 C C . GLU A 1 182 ? -4.610 22.841 19.986 1.00 44.66 182 GLU A C 1
ATOM 1368 O O . GLU A 1 182 ? -5.583 22.616 19.276 1.00 44.66 182 GLU A O 1
ATOM 1373 N N . GLY A 1 183 ? -3.778 21.875 20.394 1.00 44.91 183 GLY A N 1
ATOM 1374 C CA . GLY A 1 183 ? -3.808 20.484 19.903 1.00 44.91 183 GLY A CA 1
ATOM 1375 C C . GLY A 1 183 ? -2.418 19.963 19.525 1.00 44.91 183 GLY A C 1
ATOM 1376 O O . GLY A 1 183 ? -2.185 18.758 19.504 1.00 44.91 183 GLY A O 1
ATOM 1377 N N . GLU A 1 184 ? -1.472 20.882 19.332 1.00 50.44 184 GLU A N 1
ATOM 1378 C CA . GLU A 1 184 ? -0.069 20.607 19.033 1.00 50.44 184 GLU A CA 1
ATOM 1379 C C . GLU A 1 184 ? 0.663 20.049 20.260 1.00 50.44 184 GLU A C 1
ATOM 1381 O O . GLU A 1 184 ? 0.969 20.766 21.220 1.00 50.44 184 GLU A O 1
ATOM 1386 N N . VAL A 1 185 ? 0.982 18.753 20.248 1.00 41.09 185 VAL A N 1
ATOM 1387 C CA . VAL A 1 185 ? 1.877 18.190 21.261 1.00 41.09 185 VAL A CA 1
ATOM 1388 C C . VAL A 1 185 ? 3.323 18.396 20.825 1.00 41.09 185 VAL A C 1
ATOM 1390 O O . VAL A 1 185 ? 3.933 17.563 20.154 1.00 41.09 185 VAL A O 1
ATOM 1393 N N . SER A 1 186 ? 3.914 19.508 21.263 1.00 39.84 186 SER A N 1
ATOM 1394 C CA . SER A 1 186 ? 5.362 19.690 21.208 1.00 39.84 186 SER A CA 1
ATOM 1395 C C . SER A 1 186 ? 6.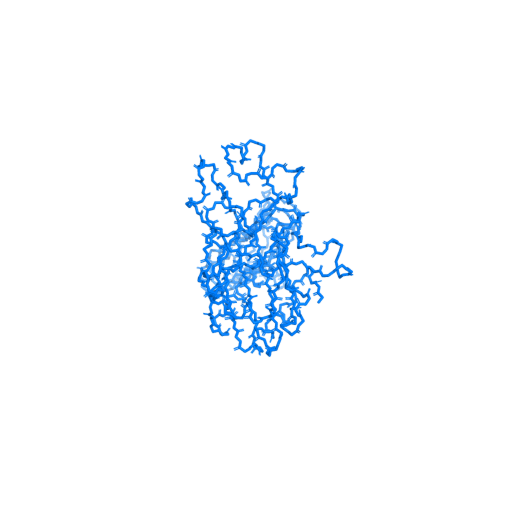023 18.736 22.209 1.00 39.84 186 SER A C 1
ATOM 1397 O O . SER A 1 186 ? 6.159 19.080 23.379 1.00 39.84 186 SER A O 1
ATOM 1399 N N . GLY A 1 187 ? 6.385 17.528 21.772 1.00 39.28 187 GLY A N 1
ATOM 1400 C CA . GLY A 1 187 ? 7.584 16.777 22.184 1.00 39.28 187 GLY A CA 1
ATOM 1401 C C . GLY A 1 187 ? 7.900 16.481 23.665 1.00 39.28 187 GLY A C 1
ATOM 1402 O O . GLY A 1 187 ? 8.846 15.746 23.905 1.00 39.28 187 GLY A O 1
ATOM 1403 N N . ASP A 1 188 ? 7.184 17.008 24.657 1.00 34.91 188 ASP A N 1
ATOM 1404 C CA . ASP A 1 188 ? 7.633 17.039 26.061 1.00 34.91 188 ASP A CA 1
ATOM 1405 C C . ASP A 1 188 ? 6.489 16.786 27.073 1.00 34.91 188 ASP A C 1
ATOM 1407 O O . ASP A 1 188 ? 6.642 17.026 28.273 1.00 34.91 188 ASP A O 1
ATOM 1411 N N . GLY A 1 189 ? 5.337 16.266 26.620 1.00 30.97 189 GLY A N 1
ATOM 1412 C CA . GLY A 1 189 ? 4.118 16.164 27.443 1.00 30.97 189 GLY A CA 1
ATOM 1413 C C . GLY A 1 189 ? 3.300 14.869 27.384 1.00 30.97 189 GLY A C 1
ATOM 1414 O O . GLY A 1 189 ? 2.299 14.789 28.090 1.00 30.97 189 GLY A O 1
ATOM 1415 N N . GLY A 1 190 ? 3.716 13.852 26.622 1.00 31.70 190 GLY A N 1
ATOM 1416 C CA . GLY A 1 190 ? 2.924 12.635 26.389 1.00 31.70 190 GLY A CA 1
ATOM 1417 C C . GLY A 1 190 ? 2.299 12.644 24.995 1.00 31.70 190 GLY A C 1
ATOM 1418 O O . GLY A 1 190 ? 1.595 13.581 24.655 1.00 31.70 190 GLY A O 1
ATOM 1419 N N . TYR A 1 191 ? 2.615 11.596 24.228 1.00 31.77 191 TYR A N 1
ATOM 1420 C CA . TYR A 1 191 ? 2.525 11.472 22.767 1.00 31.77 191 TYR A CA 1
ATOM 1421 C C . TYR A 1 191 ? 3.423 12.437 21.970 1.00 31.77 191 TYR A C 1
ATOM 1423 O O . TYR A 1 191 ? 3.321 13.651 22.053 1.00 31.77 191 TYR A O 1
ATOM 1431 N N . ILE A 1 192 ? 4.371 11.868 21.219 1.00 39.28 192 ILE A N 1
ATOM 1432 C CA . ILE A 1 192 ? 5.281 12.568 20.303 1.00 39.28 192 ILE A CA 1
ATOM 1433 C C . ILE A 1 192 ? 5.136 11.876 18.948 1.00 39.28 192 ILE A C 1
ATOM 1435 O O . ILE A 1 192 ? 5.447 10.687 18.866 1.00 39.28 192 ILE A O 1
ATOM 1439 N N . GLY A 1 193 ? 4.754 12.617 17.904 1.00 49.66 193 GLY A N 1
ATOM 1440 C CA . GLY A 1 193 ? 5.143 12.286 16.533 1.00 49.66 193 GLY A CA 1
ATOM 1441 C C . GLY A 1 193 ? 4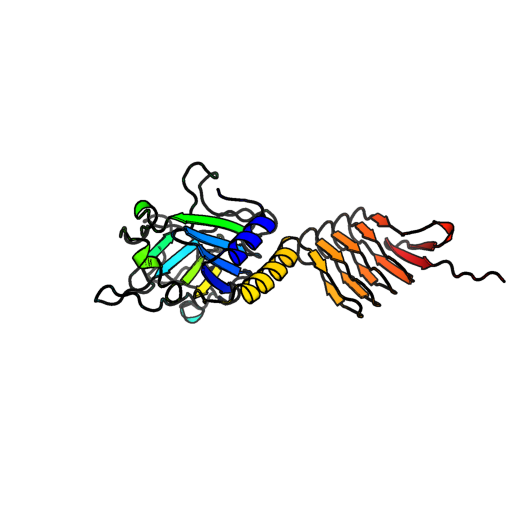.027 12.117 15.500 1.00 49.66 193 GLY A C 1
ATOM 1442 O O . GLY A 1 193 ? 3.445 11.050 15.383 1.00 49.66 193 GLY A O 1
ATOM 1443 N N . ILE A 1 194 ? 3.962 13.141 14.652 1.00 59.88 194 ILE A N 1
ATOM 1444 C CA . ILE A 1 194 ? 3.750 13.124 13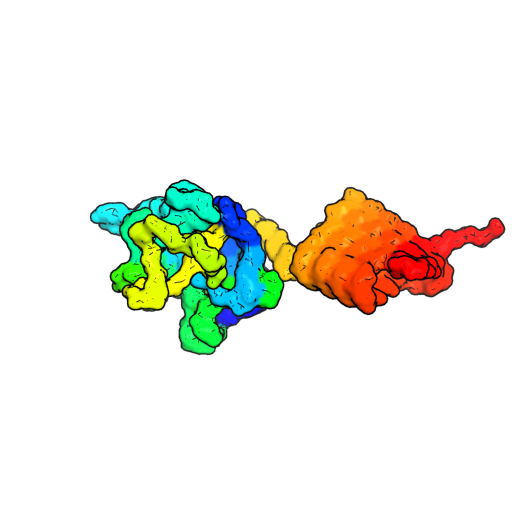.203 1.00 59.88 194 ILE A CA 1
ATOM 1445 C C . ILE A 1 194 ? 2.307 13.150 12.686 1.00 59.88 194 ILE A C 1
ATOM 1447 O O . ILE A 1 194 ? 1.452 12.382 13.093 1.00 59.88 194 ILE A O 1
ATOM 1451 N N . LEU A 1 195 ? 2.062 14.090 11.775 1.00 67.69 195 LEU A N 1
ATOM 1452 C CA . LEU A 1 195 ? 0.781 14.364 11.134 1.00 67.69 195 LEU A CA 1
ATOM 1453 C C . LEU A 1 195 ? 0.371 13.161 10.258 1.00 67.69 195 LEU A C 1
ATOM 1455 O O . LEU A 1 195 ? 1.263 12.488 9.714 1.00 67.69 195 LEU A O 1
ATOM 1459 N N . PRO A 1 196 ? -0.937 12.873 10.118 1.00 76.44 196 PRO A N 1
ATOM 1460 C CA . PRO A 1 196 ? -1.419 11.879 9.167 1.00 76.44 196 PRO A CA 1
ATOM 1461 C C . PRO A 1 196 ? -0.815 12.136 7.783 1.00 76.44 196 PRO A C 1
ATOM 1463 O O . PRO A 1 196 ? -0.921 13.236 7.240 1.00 76.44 196 PRO A O 1
ATOM 1466 N N . ALA A 1 197 ? -0.140 11.129 7.233 1.00 77.12 197 ALA A N 1
ATOM 1467 C CA . ALA A 1 197 ? 0.349 11.150 5.861 1.00 77.12 197 ALA A CA 1
ATOM 1468 C C . ALA A 1 197 ? -0.687 10.542 4.913 1.00 77.12 197 ALA A C 1
ATOM 1470 O O . ALA A 1 197 ? -0.878 11.054 3.816 1.00 77.12 197 ALA A O 1
ATOM 1471 N N . ALA A 1 198 ? -1.375 9.486 5.339 1.00 83.25 198 ALA A N 1
ATOM 1472 C CA . ALA A 1 198 ? -2.459 8.870 4.591 1.00 83.25 198 ALA A CA 1
ATOM 1473 C C . ALA A 1 198 ? -3.469 8.236 5.551 1.00 83.25 198 ALA A C 1
ATOM 1475 O O . ALA A 1 198 ? -3.110 7.832 6.652 1.00 83.25 198 ALA A O 1
ATOM 1476 N N . ALA A 1 199 ? -4.728 8.150 5.145 1.00 87.56 199 ALA A N 1
ATOM 1477 C CA . ALA A 1 199 ? -5.802 7.531 5.913 1.00 87.56 199 ALA A CA 1
ATOM 1478 C C . ALA A 1 199 ? -7.014 7.302 5.007 1.00 87.56 199 ALA A C 1
ATOM 1480 O O . ALA A 1 199 ? -7.123 7.897 3.931 1.00 87.56 199 ALA A O 1
ATOM 1481 N N . GLY A 1 200 ? -7.942 6.481 5.480 1.00 89.00 200 GLY A N 1
ATOM 1482 C CA . GLY A 1 200 ? -9.228 6.276 4.831 1.00 89.00 200 GLY A CA 1
ATOM 1483 C C . GLY A 1 200 ? -10.120 5.310 5.602 1.00 89.00 200 GLY A C 1
ATOM 1484 O O . GLY A 1 200 ? -9.659 4.570 6.476 1.00 89.00 200 GLY A O 1
ATOM 1485 N N . GLY A 1 201 ? -11.407 5.332 5.257 1.00 91.69 201 GLY A N 1
ATOM 1486 C CA . GLY A 1 201 ? -12.390 4.371 5.752 1.00 91.69 201 GLY A CA 1
ATOM 1487 C C . GLY A 1 201 ? -12.113 2.969 5.230 1.00 91.69 201 GLY A C 1
ATOM 1488 O O . GLY A 1 201 ? -11.674 2.795 4.092 1.00 91.69 201 GLY A O 1
ATOM 1489 N N . LEU A 1 202 ? -12.368 1.968 6.068 1.00 94.19 202 LEU A N 1
ATOM 1490 C CA . LEU A 1 202 ? -12.327 0.571 5.655 1.00 94.19 202 LEU A CA 1
ATOM 1491 C C . LEU A 1 202 ? -13.564 0.267 4.807 1.00 94.19 202 LEU A C 1
ATOM 1493 O O . LEU A 1 202 ? -14.689 0.236 5.304 1.00 94.19 202 LEU A O 1
ATOM 1497 N N . GLU A 1 203 ? -13.358 -0.009 3.524 1.00 94.62 203 GLU A N 1
ATOM 1498 C CA . GLU A 1 203 ? -14.435 -0.365 2.605 1.00 94.62 203 GLU A CA 1
ATOM 1499 C C . GLU A 1 203 ? -14.475 -1.879 2.396 1.00 94.62 203 GLU A C 1
ATOM 1501 O O . GLU A 1 203 ? -13.503 -2.477 1.934 1.00 94.62 203 GLU A O 1
ATOM 1506 N N . GLU A 1 204 ? -15.603 -2.516 2.725 1.00 96.00 204 GLU A N 1
ATOM 1507 C CA . GLU A 1 204 ? -15.792 -3.942 2.448 1.00 96.00 204 GLU A CA 1
ATOM 1508 C C . GLU A 1 204 ? -15.789 -4.184 0.933 1.00 96.00 204 GLU A C 1
ATOM 1510 O O . GLU A 1 204 ? -16.499 -3.517 0.173 1.00 96.00 204 GLU A O 1
ATOM 1515 N N . THR A 1 205 ? -15.024 -5.175 0.487 1.00 96.19 205 THR A N 1
ATOM 1516 C CA . THR A 1 205 ? -14.888 -5.510 -0.928 1.00 96.19 205 THR A CA 1
ATOM 1517 C C . THR A 1 205 ? -14.950 -7.015 -1.164 1.00 96.19 205 THR A C 1
ATOM 1519 O O . THR A 1 205 ? -14.823 -7.842 -0.263 1.00 96.19 205 THR A O 1
ATOM 1522 N N . SER A 1 206 ? -15.169 -7.402 -2.418 1.00 96.75 206 SER A N 1
ATOM 1523 C CA . SER A 1 206 ? -15.093 -8.811 -2.808 1.00 96.75 206 SER A CA 1
ATOM 1524 C C . SER A 1 206 ? -13.641 -9.279 -2.884 1.00 96.75 206 SER A C 1
ATOM 1526 O O . SER A 1 206 ? -12.783 -8.519 -3.330 1.00 96.75 206 SER A O 1
ATOM 1528 N N . LYS A 1 207 ? -13.391 -10.561 -2.590 1.00 95.38 207 LYS A N 1
ATOM 1529 C CA . LYS A 1 207 ? -12.071 -11.194 -2.763 1.00 95.38 207 LYS A CA 1
ATOM 1530 C C . LYS A 1 207 ? -11.478 -10.968 -4.150 1.00 95.38 207 LYS A C 1
ATOM 1532 O O . LYS A 1 207 ? -10.328 -10.577 -4.249 1.00 95.38 207 LYS A O 1
ATOM 1537 N N . ASP A 1 208 ? -12.273 -11.151 -5.207 1.00 94.56 208 ASP A N 1
ATOM 1538 C CA . ASP A 1 208 ? -11.811 -10.971 -6.590 1.00 94.56 208 ASP A CA 1
ATOM 1539 C C . ASP A 1 208 ? -11.296 -9.544 -6.841 1.00 94.56 208 ASP A C 1
ATOM 1541 O O . ASP A 1 208 ? -10.280 -9.356 -7.504 1.00 94.56 208 ASP A O 1
ATOM 1545 N N . ALA A 1 209 ? -11.980 -8.534 -6.295 1.00 94.19 209 ALA A N 1
ATOM 1546 C CA . ALA A 1 209 ? -11.566 -7.138 -6.418 1.00 94.19 209 ALA A CA 1
ATOM 1547 C C . ALA A 1 209 ? -10.333 -6.822 -5.557 1.00 94.19 209 ALA A C 1
ATOM 1549 O O . ALA A 1 209 ? -9.433 -6.134 -6.029 1.00 94.19 209 ALA A O 1
ATOM 1550 N N . ALA A 1 210 ? -10.270 -7.351 -4.331 1.00 93.31 210 ALA A N 1
ATOM 1551 C CA . ALA A 1 210 ? -9.096 -7.214 -3.472 1.00 93.31 210 ALA A CA 1
ATOM 1552 C C . ALA A 1 210 ? -7.856 -7.871 -4.092 1.00 93.31 210 ALA A C 1
ATOM 1554 O O . ALA A 1 210 ? -6.794 -7.266 -4.093 1.00 93.31 210 ALA A O 1
ATOM 1555 N N . LEU A 1 211 ? -7.998 -9.066 -4.671 1.00 91.19 211 LEU A N 1
ATOM 1556 C CA . LEU A 1 211 ? -6.919 -9.757 -5.376 1.00 91.19 211 LEU A CA 1
ATOM 1557 C C . LEU A 1 211 ? -6.469 -8.988 -6.620 1.00 91.19 211 LEU A C 1
ATOM 1559 O O . LEU A 1 211 ? -5.278 -8.892 -6.857 1.00 91.19 211 LEU A O 1
ATOM 1563 N N . ALA A 1 212 ? -7.388 -8.401 -7.391 1.00 89.56 212 ALA A N 1
ATOM 1564 C CA . ALA A 1 212 ? -7.008 -7.583 -8.544 1.00 89.56 212 ALA A CA 1
ATOM 1565 C C . ALA A 1 212 ? -6.218 -6.325 -8.138 1.00 89.56 212 ALA A C 1
ATOM 1567 O O . ALA A 1 212 ? -5.270 -5.948 -8.819 1.00 89.56 212 ALA A O 1
ATOM 1568 N N . LEU A 1 213 ? -6.605 -5.685 -7.030 1.00 87.88 213 LEU A N 1
ATOM 1569 C CA . LEU A 1 213 ? -5.864 -4.561 -6.458 1.00 87.88 213 LEU A CA 1
ATOM 1570 C C . LEU A 1 213 ? -4.492 -5.008 -5.943 1.00 87.88 213 LEU A C 1
ATOM 1572 O O . LEU A 1 213 ? -3.489 -4.355 -6.199 1.00 87.88 213 LEU A O 1
ATOM 1576 N N . PHE A 1 214 ? -4.458 -6.134 -5.238 1.00 85.56 214 PHE A N 1
ATOM 1577 C CA . PHE A 1 214 ? -3.239 -6.723 -4.711 1.00 85.56 214 PHE A CA 1
ATOM 1578 C C . PHE A 1 214 ? -2.246 -7.104 -5.813 1.00 85.56 214 PHE A C 1
ATOM 1580 O O . PHE A 1 214 ? -1.071 -6.796 -5.677 1.00 85.56 214 PHE A O 1
ATOM 1587 N N . ASP A 1 215 ? -2.716 -7.696 -6.912 1.00 83.31 215 ASP A N 1
ATOM 1588 C CA . ASP A 1 215 ? -1.879 -8.059 -8.060 1.00 83.31 215 ASP A CA 1
ATOM 1589 C C . ASP A 1 215 ? -1.223 -6.806 -8.671 1.00 83.31 215 ASP A C 1
ATOM 1591 O O . ASP A 1 215 ? -0.030 -6.813 -8.951 1.00 83.31 215 ASP A O 1
ATOM 1595 N N . SER A 1 216 ? -1.969 -5.697 -8.777 1.00 80.69 216 SER A N 1
ATOM 1596 C CA . SER A 1 216 ? -1.411 -4.407 -9.213 1.00 80.69 216 SER A CA 1
ATOM 1597 C C . SER A 1 216 ? -0.342 -3.877 -8.254 1.00 80.69 216 SER A C 1
ATOM 1599 O O . SER A 1 216 ? 0.664 -3.347 -8.704 1.00 80.69 216 SER A O 1
ATOM 1601 N N . LEU A 1 217 ? -0.548 -4.015 -6.941 1.00 77.56 217 LEU A N 1
ATOM 1602 C CA . LEU A 1 217 ? 0.418 -3.557 -5.937 1.00 77.56 217 LEU A CA 1
ATOM 1603 C C . LEU A 1 217 ? 1.643 -4.459 -5.848 1.00 77.56 217 LEU A C 1
ATOM 1605 O O . LEU A 1 217 ? 2.714 -3.981 -5.504 1.00 77.56 217 LEU A O 1
ATOM 1609 N N . GLU A 1 218 ? 1.496 -5.763 -6.089 1.00 76.12 218 GLU A N 1
ATOM 1610 C CA . GLU A 1 218 ? 2.639 -6.664 -6.199 1.00 76.12 218 GLU A CA 1
ATOM 1611 C C . GLU A 1 218 ? 3.525 -6.242 -7.370 1.00 76.12 218 GLU A C 1
ATOM 1613 O O . GLU A 1 218 ? 4.742 -6.177 -7.206 1.00 76.12 218 GLU A O 1
ATOM 1618 N N . ASP A 1 219 ? 2.925 -5.931 -8.517 1.00 72.81 219 ASP A N 1
ATOM 1619 C CA . ASP A 1 219 ? 3.651 -5.423 -9.676 1.00 72.81 219 ASP A CA 1
ATOM 1620 C C . ASP A 1 219 ? 4.349 -4.092 -9.341 1.00 72.81 219 ASP A C 1
ATOM 1622 O O . ASP A 1 219 ? 5.568 -4.001 -9.495 1.00 72.81 219 ASP A O 1
ATOM 1626 N N . ASP A 1 220 ? 3.631 -3.123 -8.759 1.00 70.31 220 ASP A N 1
ATOM 1627 C CA . ASP A 1 220 ? 4.194 -1.823 -8.357 1.00 70.31 220 ASP A CA 1
ATOM 1628 C C . ASP A 1 220 ? 5.333 -1.978 -7.325 1.00 70.31 220 ASP A C 1
ATOM 1630 O O . ASP A 1 220 ? 6.448 -1.518 -7.558 1.00 70.31 220 ASP A O 1
ATOM 1634 N N . PHE A 1 221 ? 5.119 -2.725 -6.235 1.00 67.44 221 PHE A N 1
ATOM 1635 C CA . PHE A 1 221 ? 6.104 -2.904 -5.157 1.00 67.44 221 PHE A CA 1
ATOM 1636 C C . PHE A 1 221 ? 7.324 -3.728 -5.588 1.00 67.44 221 PHE A C 1
ATOM 1638 O O . PHE A 1 221 ? 8.420 -3.590 -5.043 1.00 67.44 221 PHE A O 1
ATOM 1645 N N . ARG A 1 222 ? 7.160 -4.650 -6.543 1.00 67.31 222 ARG A N 1
ATOM 1646 C CA . ARG A 1 222 ? 8.295 -5.385 -7.124 1.00 67.31 222 ARG A CA 1
ATOM 1647 C C . ARG A 1 222 ? 9.019 -4.560 -8.185 1.00 67.31 222 ARG A C 1
ATOM 1649 O O . ARG A 1 222 ? 9.966 -5.090 -8.773 1.00 67.31 222 ARG A O 1
ATOM 1656 N N . ASN A 1 223 ? 8.576 -3.324 -8.426 1.00 74.88 223 ASN A N 1
ATOM 1657 C CA . ASN A 1 223 ? 8.976 -2.480 -9.539 1.00 74.88 223 ASN A CA 1
ATOM 1658 C C . ASN A 1 223 ? 8.864 -3.235 -10.878 1.00 74.88 223 ASN A C 1
ATOM 1660 O O . ASN A 1 223 ? 9.673 -3.063 -11.787 1.00 74.88 223 ASN A O 1
ATOM 1664 N N . VAL A 1 224 ? 7.904 -4.161 -10.986 1.00 82.62 224 VAL A N 1
ATOM 1665 C CA . VAL A 1 224 ? 7.668 -4.978 -12.174 1.00 82.62 224 VAL A CA 1
ATOM 1666 C C . VAL A 1 224 ? 6.612 -4.296 -13.027 1.00 82.62 224 VAL A C 1
ATOM 1668 O O . VAL A 1 224 ? 5.451 -4.213 -12.654 1.00 82.62 224 VAL A O 1
ATOM 1671 N N . ILE A 1 225 ? 6.994 -3.869 -14.224 1.00 86.75 225 ILE A N 1
ATOM 1672 C CA . ILE A 1 225 ? 6.074 -3.240 -15.173 1.00 86.75 225 ILE A CA 1
ATOM 1673 C C . ILE A 1 225 ? 5.908 -4.176 -16.358 1.00 86.75 225 ILE A C 1
ATOM 1675 O O . ILE A 1 225 ? 6.884 -4.478 -17.040 1.00 86.75 225 ILE A O 1
ATOM 1679 N N . SER A 1 226 ? 4.681 -4.621 -16.621 1.00 91.88 226 SER A N 1
ATOM 1680 C CA . SER A 1 226 ? 4.371 -5.500 -17.753 1.00 91.88 226 SER A CA 1
ATOM 1681 C C . SER A 1 226 ? 3.405 -4.821 -18.725 1.00 91.88 226 SER A C 1
ATOM 1683 O O . SER A 1 226 ? 2.324 -4.402 -18.316 1.00 91.88 226 SER A O 1
ATOM 1685 N N . GLY A 1 227 ? 3.796 -4.723 -19.995 1.00 91.38 227 GLY A N 1
ATOM 1686 C CA . GLY A 1 227 ? 2.914 -4.358 -21.104 1.00 91.38 227 GLY A CA 1
ATOM 1687 C C . GLY A 1 227 ? 2.164 -5.562 -21.682 1.00 91.38 227 GLY A C 1
ATOM 1688 O O . GLY A 1 227 ? 2.183 -6.667 -21.123 1.00 91.38 227 GLY A O 1
ATOM 1689 N N . ASP A 1 228 ? 1.472 -5.342 -22.794 1.00 92.75 228 ASP A N 1
ATOM 1690 C CA . ASP A 1 228 ? 0.707 -6.334 -23.539 1.00 92.75 228 ASP A CA 1
ATOM 1691 C C . ASP A 1 228 ? 1.254 -6.567 -24.967 1.00 92.75 228 ASP A C 1
ATOM 1693 O O . ASP A 1 228 ? 2.459 -6.586 -25.176 1.00 92.75 228 ASP A O 1
ATOM 1697 N N . ASP A 1 229 ? 0.397 -6.909 -25.937 1.00 95.50 229 ASP A N 1
ATOM 1698 C CA . ASP A 1 229 ? 0.796 -7.178 -27.332 1.00 95.50 229 ASP A CA 1
ATOM 1699 C C . ASP A 1 229 ? 0.535 -5.940 -28.236 1.00 95.50 229 ASP A C 1
ATOM 1701 O O . ASP A 1 229 ? 0.270 -6.079 -29.443 1.00 95.50 229 ASP A O 1
ATOM 1705 N N . THR A 1 230 ? 0.496 -4.730 -27.665 1.00 96.38 230 THR A N 1
ATOM 1706 C CA . THR A 1 230 ? 0.214 -3.472 -28.370 1.00 96.38 230 THR A CA 1
ATOM 1707 C C . THR A 1 230 ? 1.295 -2.410 -28.168 1.00 96.38 230 THR A C 1
ATOM 1709 O O . THR A 1 230 ? 2.086 -2.476 -27.252 1.00 96.38 230 THR A O 1
ATOM 1712 N N . ASP A 1 231 ? 1.332 -1.391 -29.039 1.00 97.81 231 ASP A N 1
ATOM 1713 C CA . ASP A 1 231 ? 2.318 -0.306 -28.916 1.00 97.81 231 ASP A CA 1
ATOM 1714 C C . ASP A 1 231 ? 2.088 0.534 -27.639 1.00 97.81 231 ASP A C 1
ATOM 1716 O O . ASP A 1 231 ? 1.122 1.313 -27.557 1.00 97.81 231 ASP A O 1
ATOM 1720 N N . GLU A 1 232 ? 3.025 0.478 -26.694 1.00 97.50 232 GLU A N 1
ATOM 1721 C CA . GLU A 1 232 ? 2.891 1.074 -25.366 1.00 97.50 232 GLU A CA 1
ATOM 1722 C C . GLU A 1 232 ? 3.960 2.131 -25.039 1.00 97.50 232 GLU A C 1
ATOM 1724 O O . GLU A 1 232 ? 4.972 2.339 -25.718 1.00 97.50 232 GLU A O 1
ATOM 1729 N N . SER A 1 233 ? 3.682 2.900 -23.983 1.00 96.31 233 SER A N 1
ATOM 1730 C CA . SER A 1 233 ? 4.626 3.847 -23.391 1.00 96.31 233 SER A CA 1
ATOM 1731 C C . SER A 1 233 ? 4.721 3.545 -21.905 1.00 96.31 233 SER A C 1
ATOM 1733 O O . SER A 1 233 ? 3.895 4.023 -21.131 1.00 96.31 233 SER A O 1
ATOM 1735 N N . LEU A 1 234 ? 5.734 2.773 -21.533 1.00 93.50 234 LEU A N 1
ATOM 1736 C CA . LEU A 1 234 ? 5.980 2.310 -20.175 1.00 93.50 234 LEU A CA 1
ATOM 1737 C C . LEU A 1 234 ? 7.050 3.178 -19.516 1.00 93.50 234 LEU A C 1
ATOM 1739 O O . LEU A 1 234 ? 7.975 3.681 -20.164 1.00 93.50 234 LEU A O 1
ATOM 1743 N N . THR A 1 235 ? 6.908 3.420 -18.223 1.00 91.69 235 THR A N 1
ATOM 1744 C CA . THR A 1 235 ? 7.855 4.228 -17.456 1.00 91.69 235 THR A CA 1
ATOM 1745 C C . THR A 1 235 ? 7.990 3.633 -16.066 1.00 91.69 235 THR A C 1
ATOM 1747 O O . THR A 1 235 ? 6.980 3.505 -15.381 1.00 91.69 235 THR A O 1
ATOM 1750 N N . GLY A 1 236 ? 9.229 3.307 -15.707 1.00 84.81 236 GLY A N 1
ATOM 1751 C CA . GLY A 1 236 ? 9.689 2.885 -14.394 1.00 84.81 236 GLY A CA 1
ATOM 1752 C C . GLY A 1 236 ? 9.272 3.821 -13.274 1.00 84.81 236 GLY A C 1
ATOM 1753 O O . GLY A 1 236 ? 8.912 4.997 -13.492 1.00 84.81 236 GLY A O 1
ATOM 1754 N N . VAL A 1 237 ? 9.304 3.291 -12.059 1.00 78.88 237 VAL A N 1
ATOM 1755 C CA . VAL A 1 237 ? 9.046 4.078 -10.859 1.00 78.88 237 VAL A CA 1
ATOM 1756 C C . VAL A 1 237 ? 10.359 4.697 -10.370 1.00 78.88 237 VAL A C 1
ATOM 1758 O O . VAL A 1 237 ? 11.068 5.322 -11.158 1.00 78.88 237 VAL A O 1
ATOM 1761 N N . LEU A 1 238 ? 10.622 4.728 -9.068 1.00 71.56 238 LEU A N 1
ATOM 1762 C CA . LEU A 1 238 ? 11.928 5.112 -8.535 1.00 71.56 238 LEU A CA 1
ATOM 1763 C C . LEU A 1 238 ? 12.556 3.858 -7.932 1.00 71.56 238 LEU A C 1
ATOM 1765 O O . LEU A 1 238 ? 11.897 3.180 -7.152 1.00 71.56 238 LEU A O 1
ATOM 1769 N N . GLY A 1 239 ? 13.839 3.624 -8.185 1.00 74.75 239 GLY A N 1
ATOM 1770 C CA . GLY A 1 239 ? 14.532 2.418 -7.741 1.00 74.75 239 GLY A CA 1
ATOM 1771 C C . GLY A 1 239 ? 14.676 1.401 -8.869 1.00 74.75 239 GLY A C 1
ATOM 1772 O O . GLY A 1 239 ? 14.338 1.680 -10.005 1.00 74.75 239 GLY A O 1
ATOM 1773 N N . ASP A 1 240 ? 15.228 0.234 -8.543 1.00 84.56 240 ASP A N 1
ATOM 1774 C CA . ASP A 1 240 ? 15.565 -0.795 -9.531 1.00 84.56 240 ASP A CA 1
ATOM 1775 C C . ASP A 1 240 ? 14.279 -1.433 -10.099 1.00 84.56 240 ASP A C 1
ATOM 1777 O O . ASP A 1 240 ? 13.564 -2.112 -9.356 1.00 84.56 240 ASP A O 1
ATOM 1781 N N . ASP A 1 241 ? 13.994 -1.237 -11.390 1.00 88.25 241 ASP A N 1
ATOM 1782 C CA . ASP A 1 241 ? 12.795 -1.738 -12.076 1.00 88.25 241 ASP A CA 1
ATOM 1783 C C . ASP A 1 241 ? 13.030 -3.042 -12.862 1.00 88.25 241 ASP A C 1
ATOM 1785 O O . ASP A 1 241 ? 14.115 -3.332 -13.361 1.00 88.25 241 ASP A O 1
ATOM 1789 N N . ALA A 1 242 ? 11.979 -3.837 -13.055 1.00 90.38 242 ALA A N 1
ATOM 1790 C CA . ALA A 1 242 ? 11.920 -4.958 -13.986 1.00 90.38 242 ALA A CA 1
ATOM 1791 C C . ALA A 1 242 ? 10.803 -4.721 -15.012 1.00 90.38 242 ALA A C 1
ATOM 1793 O O . ALA A 1 242 ? 9.636 -5.014 -14.768 1.00 90.38 242 ALA A O 1
ATOM 1794 N N . ILE A 1 243 ? 11.158 -4.208 -16.190 1.00 94.50 243 ILE A N 1
ATOM 1795 C CA . ILE A 1 243 ? 10.188 -3.808 -17.213 1.00 94.50 243 ILE A CA 1
ATOM 1796 C C . ILE A 1 243 ? 10.135 -4.840 -18.342 1.00 94.50 243 ILE A C 1
ATOM 1798 O O . ILE A 1 243 ? 11.161 -5.171 -18.934 1.00 94.50 243 ILE A O 1
ATOM 1802 N N . PHE A 1 244 ? 8.940 -5.311 -18.684 1.00 95.31 244 PHE A N 1
ATOM 1803 C CA . PHE A 1 244 ? 8.653 -6.228 -19.784 1.00 95.31 244 PHE A CA 1
ATOM 1804 C C . PHE A 1 244 ? 7.641 -5.566 -20.720 1.00 95.31 244 PHE A C 1
ATOM 1806 O O . PHE A 1 244 ? 6.464 -5.506 -20.386 1.00 95.31 244 PHE A O 1
ATOM 1813 N N . ALA A 1 245 ? 8.080 -5.048 -21.869 1.00 96.31 245 ALA A N 1
ATOM 1814 C CA . ALA A 1 245 ? 7.192 -4.283 -22.746 1.00 96.31 245 ALA A CA 1
ATOM 1815 C C . ALA A 1 245 ? 6.193 -5.165 -23.504 1.00 96.31 245 ALA A C 1
ATOM 1817 O O . ALA A 1 245 ? 5.030 -4.807 -23.581 1.00 96.31 245 ALA A O 1
ATOM 1818 N N . GLY A 1 246 ? 6.601 -6.375 -23.896 1.00 95.81 246 GLY A N 1
ATOM 1819 C CA . GLY A 1 246 ? 5.691 -7.361 -24.472 1.00 95.81 246 GLY A CA 1
ATOM 1820 C C . GLY A 1 246 ? 5.832 -7.422 -25.987 1.00 95.81 246 GLY A C 1
ATOM 1821 O O . GLY A 1 246 ? 6.916 -7.721 -26.485 1.00 95.81 246 GLY A O 1
ATOM 1822 N N . GLY A 1 247 ? 4.744 -7.264 -26.728 1.00 94.25 247 GLY A N 1
ATOM 1823 C CA . GLY A 1 247 ? 4.779 -7.166 -28.184 1.00 94.25 247 GLY A CA 1
ATOM 1824 C C . GLY A 1 247 ? 4.265 -5.808 -28.644 1.00 94.25 247 GLY A C 1
ATOM 1825 O O . GLY A 1 247 ? 3.336 -5.286 -28.059 1.00 94.25 247 GLY A O 1
ATOM 1826 N N . GLY A 1 248 ? 4.773 -5.279 -29.752 1.00 97.06 248 GLY A N 1
ATOM 1827 C CA . GLY A 1 248 ? 4.434 -3.927 -30.206 1.00 97.06 248 GLY A CA 1
ATOM 1828 C C . GLY A 1 248 ? 5.685 -3.092 -30.454 1.00 97.06 248 GLY A C 1
ATOM 1829 O O . GLY A 1 248 ? 6.795 -3.540 -30.225 1.00 97.06 248 GLY A O 1
ATOM 1830 N N . ASP A 1 249 ? 5.533 -1.889 -31.010 1.00 97.44 249 ASP A N 1
ATOM 1831 C CA . ASP A 1 249 ? 6.648 -0.937 -31.120 1.00 97.44 249 ASP A CA 1
ATOM 1832 C C . ASP A 1 249 ? 6.683 -0.024 -29.874 1.00 97.44 249 ASP A C 1
ATOM 1834 O O . ASP A 1 249 ? 6.127 1.088 -29.884 1.00 97.44 249 ASP A O 1
ATOM 1838 N N . ASP A 1 250 ? 7.382 -0.449 -28.821 1.00 98.19 250 ASP A N 1
ATOM 1839 C CA . ASP A 1 250 ? 7.255 0.152 -27.492 1.00 98.19 250 ASP A CA 1
ATOM 1840 C C . ASP A 1 250 ? 8.207 1.317 -27.209 1.00 98.19 250 ASP A C 1
ATOM 1842 O O . ASP A 1 250 ? 9.244 1.546 -27.851 1.00 98.19 250 ASP A O 1
ATOM 1846 N N . ARG A 1 251 ? 7.843 2.114 -26.199 1.00 97.56 251 ARG A N 1
ATOM 1847 C CA . ARG A 1 251 ? 8.715 3.123 -25.584 1.00 97.56 251 ARG A CA 1
ATOM 1848 C C . ARG A 1 251 ? 8.817 2.871 -24.094 1.00 97.56 251 ARG A C 1
ATOM 1850 O O . ARG A 1 251 ? 7.845 3.076 -23.380 1.00 97.56 251 ARG A O 1
ATOM 1857 N N . VAL A 1 252 ? 10.010 2.531 -23.633 1.00 97.75 252 VAL A N 1
ATOM 1858 C CA . VAL A 1 252 ? 10.288 2.203 -22.236 1.00 97.75 252 VAL A CA 1
ATOM 1859 C C . VAL A 1 252 ? 11.330 3.162 -21.671 1.00 97.75 252 VAL A C 1
ATOM 1861 O O . VAL A 1 252 ? 12.296 3.496 -22.362 1.00 97.75 252 VAL A O 1
ATOM 1864 N N . ALA A 1 253 ? 11.135 3.605 -20.431 1.00 96.50 253 ALA A N 1
ATOM 1865 C CA . ALA A 1 253 ? 12.109 4.377 -19.662 1.00 96.50 253 ALA A CA 1
ATOM 1866 C C . ALA A 1 253 ? 12.197 3.841 -18.226 1.00 96.50 253 ALA A C 1
ATOM 1868 O O . ALA A 1 253 ? 11.177 3.884 -17.554 1.00 96.50 253 ALA A O 1
ATOM 1869 N N . GLY A 1 254 ? 13.365 3.379 -17.776 1.00 92.31 254 GLY A N 1
ATOM 1870 C CA . GLY A 1 254 ? 13.604 2.860 -16.421 1.00 92.31 254 GLY A CA 1
ATOM 1871 C C . GLY A 1 254 ? 13.705 3.954 -15.352 1.00 92.31 254 GLY A C 1
ATOM 1872 O O . GLY A 1 254 ? 12.950 3.948 -14.398 1.00 92.31 254 GLY A O 1
ATOM 1873 N N . ARG A 1 255 ? 14.417 5.051 -15.650 1.00 92.62 255 ARG A N 1
ATOM 1874 C CA . ARG A 1 255 ? 14.643 6.227 -14.773 1.00 92.62 255 ARG A CA 1
ATOM 1875 C C . ARG A 1 255 ? 15.793 6.009 -13.788 1.00 92.62 255 ARG A C 1
ATOM 1877 O O . ARG A 1 255 ? 16.909 5.880 -14.256 1.00 92.62 255 ARG A O 1
ATOM 1884 N N . ASP A 1 256 ? 15.577 6.183 -12.485 1.00 83.62 256 ASP A N 1
ATOM 1885 C CA . ASP A 1 256 ? 16.645 6.153 -11.482 1.00 83.62 256 ASP A CA 1
ATOM 1886 C C . ASP A 1 256 ? 16.641 4.760 -10.845 1.00 83.62 256 ASP A C 1
ATOM 1888 O O . ASP A 1 256 ? 15.674 4.446 -10.160 1.00 83.62 256 ASP A O 1
ATOM 1892 N N . GLY A 1 257 ? 17.711 3.980 -10.973 1.00 83.69 257 GLY A N 1
ATOM 1893 C CA . GLY A 1 257 ? 17.748 2.589 -10.519 1.00 83.69 257 GLY A CA 1
ATOM 1894 C C . GLY A 1 257 ? 18.650 1.728 -11.398 1.00 83.69 257 GLY A C 1
ATOM 1895 O O . GLY A 1 257 ? 19.075 2.151 -12.462 1.00 83.69 257 GLY A O 1
ATOM 1896 N N . ASN A 1 258 ? 19.003 0.528 -10.936 1.00 86.50 258 ASN A N 1
ATOM 1897 C CA . ASN A 1 258 ? 19.633 -0.487 -11.783 1.00 86.50 258 ASN A CA 1
ATOM 1898 C C . ASN A 1 258 ? 18.532 -1.327 -12.438 1.00 86.50 258 ASN A C 1
ATOM 1900 O O . ASN A 1 258 ? 18.084 -2.326 -11.865 1.00 86.50 258 ASN A O 1
ATOM 1904 N N . ASP A 1 259 ? 18.102 -0.934 -13.631 1.00 94.12 259 ASP A N 1
ATOM 1905 C CA . ASP A 1 259 ? 16.874 -1.465 -14.213 1.00 94.12 259 ASP A CA 1
ATOM 1906 C C . ASP A 1 259 ? 17.123 -2.702 -15.081 1.00 94.12 259 ASP A C 1
ATOM 1908 O O . ASP A 1 259 ? 18.149 -2.848 -15.741 1.00 94.12 259 ASP A O 1
ATOM 1912 N N . SER A 1 260 ? 16.155 -3.612 -15.139 1.00 94.31 260 SER A N 1
ATOM 1913 C CA . SER A 1 260 ? 16.119 -4.763 -16.038 1.00 94.31 260 SER A CA 1
ATOM 1914 C C . SER A 1 260 ? 14.991 -4.593 -17.048 1.00 94.31 260 SER A C 1
ATOM 1916 O O . SER A 1 260 ? 13.844 -4.938 -16.777 1.00 94.31 260 SER A O 1
ATOM 1918 N N . ILE A 1 261 ? 15.319 -4.131 -18.251 1.00 96.88 261 ILE A N 1
ATOM 1919 C CA . ILE A 1 261 ? 14.351 -3.817 -19.304 1.00 96.88 261 ILE A CA 1
ATOM 1920 C C . ILE A 1 261 ? 14.373 -4.891 -20.394 1.00 96.88 261 ILE A C 1
ATOM 1922 O O . ILE A 1 261 ? 15.419 -5.182 -20.970 1.00 96.88 261 ILE A O 1
ATOM 1926 N N . THR A 1 262 ? 13.210 -5.440 -20.733 1.00 96.25 262 THR A N 1
ATOM 1927 C CA . THR A 1 262 ? 12.977 -6.320 -21.884 1.00 96.25 262 THR A CA 1
ATOM 1928 C C . THR A 1 262 ? 11.973 -5.659 -22.823 1.00 96.25 262 THR A C 1
ATOM 1930 O O . THR A 1 262 ? 10.841 -5.437 -22.411 1.00 96.25 262 THR A O 1
ATOM 1933 N N . GLY A 1 263 ? 12.376 -5.356 -24.062 1.00 94.75 263 GLY A N 1
ATOM 1934 C CA . GLY A 1 263 ? 11.475 -4.840 -25.104 1.00 94.75 263 GLY A CA 1
ATOM 1935 C C . GLY A 1 263 ? 10.484 -5.915 -25.535 1.00 94.75 263 GLY A C 1
ATOM 1936 O O . GLY A 1 263 ? 9.342 -5.909 -25.105 1.00 94.75 263 GLY A O 1
ATOM 1937 N N . GLY A 1 264 ? 10.971 -6.951 -26.211 1.00 94.06 264 GLY A N 1
ATOM 1938 C CA . GLY A 1 264 ? 10.149 -8.095 -26.605 1.00 94.06 264 GLY A CA 1
ATOM 1939 C C . GLY A 1 264 ? 9.991 -8.160 -28.118 1.00 94.06 264 GLY A C 1
ATOM 1940 O O . GLY A 1 264 ? 11.003 -8.169 -28.809 1.00 94.06 264 GLY A O 1
ATOM 1941 N N . ASP A 1 265 ? 8.781 -8.328 -28.646 1.00 93.44 265 ASP A N 1
ATOM 1942 C CA . ASP A 1 265 ? 8.564 -8.435 -30.095 1.00 93.44 265 ASP A CA 1
ATOM 1943 C C . ASP A 1 265 ? 8.247 -7.061 -30.705 1.00 93.44 265 ASP A C 1
ATOM 1945 O O . ASP A 1 265 ? 7.131 -6.585 -30.547 1.00 93.44 265 ASP A O 1
ATOM 1949 N N . GLY A 1 266 ? 9.123 -6.484 -31.534 1.00 93.31 266 GLY A N 1
ATOM 1950 C CA . GLY A 1 266 ? 8.798 -5.245 -32.249 1.00 93.31 266 GLY A CA 1
ATOM 1951 C C . GLY A 1 266 ? 9.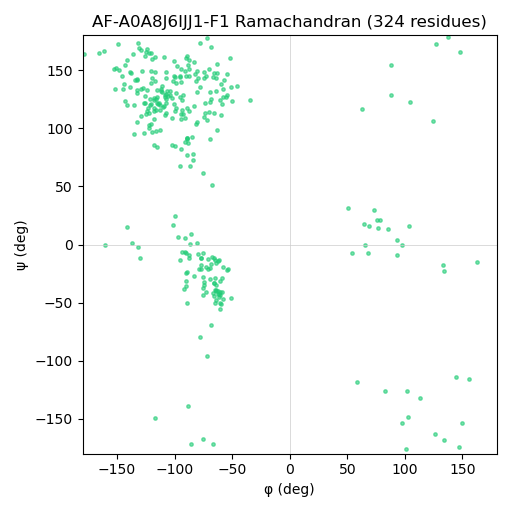992 -4.351 -32.543 1.00 93.31 266 GLY A C 1
ATOM 1952 O O . GLY A 1 266 ? 11.091 -4.823 -32.798 1.00 93.31 266 GLY A O 1
ATOM 1953 N N . ASN A 1 267 ? 9.785 -3.043 -32.680 1.00 94.25 267 ASN A N 1
ATOM 1954 C CA . ASN A 1 267 ? 10.885 -2.091 -32.862 1.00 94.25 267 ASN A CA 1
ATOM 1955 C C . ASN A 1 267 ? 10.912 -1.098 -31.709 1.00 94.25 267 ASN A C 1
ATOM 1957 O O . ASN A 1 267 ? 10.421 0.037 -31.824 1.00 94.25 267 ASN A O 1
ATOM 1961 N N . ASP A 1 268 ? 11.573 -1.502 -30.635 1.00 95.75 268 ASP A N 1
ATOM 1962 C CA . ASP A 1 268 ? 11.421 -0.827 -29.360 1.00 95.75 268 ASP A CA 1
ATOM 1963 C C . ASP A 1 268 ? 12.384 0.342 -29.185 1.00 95.75 268 ASP A C 1
ATOM 1965 O O . ASP A 1 268 ? 13.436 0.481 -29.832 1.00 95.75 268 ASP A O 1
ATOM 1969 N N . ARG A 1 269 ? 12.010 1.239 -28.276 1.00 96.00 269 ARG A N 1
ATOM 1970 C CA . ARG A 1 269 ? 12.865 2.313 -27.773 1.00 96.00 269 ARG A CA 1
ATOM 1971 C C . ARG A 1 269 ? 13.014 2.159 -26.275 1.00 96.00 269 ARG A C 1
ATOM 1973 O O . ARG A 1 269 ? 12.119 2.548 -25.535 1.00 96.00 269 ARG A O 1
ATOM 1980 N N . LEU A 1 270 ? 14.164 1.656 -25.859 1.00 96.75 270 LEU A N 1
ATOM 1981 C CA . LEU A 1 270 ? 14.459 1.311 -24.477 1.00 96.75 270 LEU A CA 1
ATOM 1982 C C . LEU A 1 270 ? 15.445 2.331 -23.904 1.00 96.75 270 LEU A C 1
ATOM 1984 O O . LEU A 1 270 ? 16.526 2.534 -24.462 1.00 96.75 270 LEU A O 1
ATOM 1988 N N . LEU A 1 271 ? 15.055 3.006 -22.830 1.00 96.69 271 LEU A N 1
ATOM 1989 C CA . LEU A 1 271 ? 15.904 3.894 -22.047 1.00 96.69 271 LEU A CA 1
ATOM 1990 C C . LEU A 1 271 ? 16.063 3.283 -20.649 1.00 96.69 271 LEU A C 1
ATOM 1992 O O . LEU A 1 271 ? 15.041 3.060 -20.017 1.00 96.69 271 LEU A O 1
ATOM 1996 N N . GLY A 1 272 ? 17.287 3.009 -20.198 1.00 94.62 272 GLY A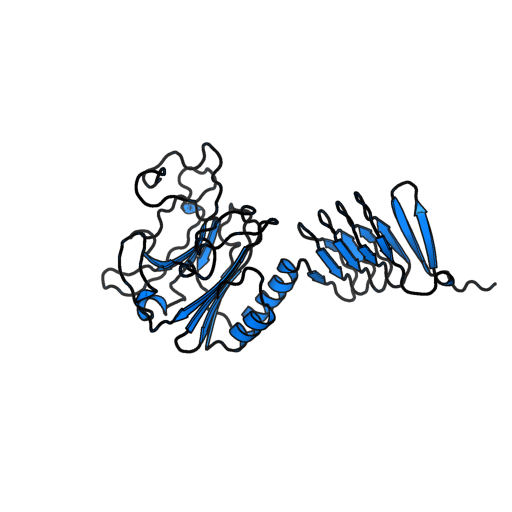 N 1
ATOM 1997 C CA . GLY A 1 272 ? 17.592 2.596 -18.823 1.00 94.62 272 GLY A CA 1
ATOM 1998 C C . GLY A 1 272 ? 17.419 3.793 -17.896 1.00 94.62 272 GLY A C 1
ATOM 1999 O O . GLY A 1 272 ? 16.299 4.222 -17.648 1.00 94.62 272 GLY A O 1
ATOM 2000 N N . GLY A 1 273 ? 18.496 4.488 -17.587 1.00 93.88 273 GLY A N 1
ATOM 2001 C CA . GLY A 1 273 ? 18.453 5.857 -17.105 1.00 93.88 273 GLY A CA 1
ATOM 2002 C C . GLY A 1 273 ? 19.693 6.173 -16.295 1.00 93.88 273 GLY A C 1
ATOM 2003 O O . GLY A 1 273 ? 20.782 6.258 -16.859 1.00 93.88 273 GLY A O 1
ATOM 2004 N N . ASP A 1 274 ? 19.516 6.442 -15.010 1.00 88.50 274 ASP A N 1
ATOM 2005 C CA . ASP A 1 274 ? 20.587 6.602 -14.036 1.00 88.50 274 ASP A CA 1
ATOM 2006 C C . ASP A 1 274 ? 20.739 5.299 -13.236 1.00 88.50 274 ASP A C 1
ATOM 2008 O O . ASP A 1 274 ? 19.883 4.995 -12.421 1.00 88.50 274 ASP A O 1
ATOM 2012 N N . GLY A 1 275 ? 21.868 4.606 -13.367 1.00 89.38 275 GLY A N 1
ATOM 2013 C CA . GLY A 1 275 ? 22.170 3.345 -12.684 1.00 89.38 275 GLY A CA 1
ATOM 2014 C C . GLY A 1 275 ? 22.841 2.342 -13.621 1.00 89.38 275 GLY A C 1
ATOM 2015 O O . GLY A 1 275 ? 23.114 2.652 -14.776 1.00 89.38 275 GLY A O 1
ATOM 2016 N N . ASP A 1 276 ? 23.201 1.166 -13.107 1.00 89.75 276 ASP A N 1
ATOM 2017 C CA . ASP A 1 276 ? 23.834 0.110 -13.902 1.00 89.75 276 ASP A CA 1
ATOM 2018 C C . ASP A 1 276 ? 22.750 -0.792 -14.522 1.00 89.75 276 ASP A C 1
ATOM 2020 O O . ASP A 1 276 ? 22.327 -1.781 -13.915 1.00 89.75 276 ASP A O 1
ATOM 2024 N N . ASP A 1 277 ? 22.313 -0.470 -15.741 1.00 95.25 277 ASP A N 1
ATOM 2025 C CA . ASP A 1 277 ? 21.128 -1.093 -16.342 1.00 95.25 277 ASP A CA 1
ATOM 2026 C C . ASP A 1 277 ? 21.418 -2.392 -17.109 1.00 95.25 277 ASP A C 1
ATOM 2028 O O . ASP A 1 277 ? 22.464 -2.578 -17.739 1.00 95.25 277 ASP A O 1
ATOM 2032 N N . PHE A 1 278 ? 20.439 -3.292 -17.155 1.00 94.06 278 PHE A N 1
ATOM 2033 C CA . PHE A 1 278 ? 20.384 -4.455 -18.033 1.00 94.06 278 PHE A CA 1
ATOM 2034 C C . PHE A 1 278 ? 19.258 -4.298 -19.061 1.00 94.06 278 PHE A C 1
ATOM 2036 O O . PHE A 1 278 ? 18.082 -4.319 -18.718 1.00 94.06 278 PHE A O 1
ATOM 2043 N N . ILE A 1 279 ? 19.602 -4.213 -20.348 1.00 94.94 279 ILE A N 1
ATOM 2044 C CA . ILE A 1 279 ? 18.626 -4.004 -21.424 1.00 94.94 279 ILE A CA 1
ATOM 2045 C C . ILE A 1 279 ? 18.677 -5.142 -22.446 1.00 94.94 279 ILE A C 1
ATOM 2047 O O . ILE A 1 279 ? 19.684 -5.369 -23.122 1.00 94.94 279 ILE A O 1
ATOM 2051 N N . LEU A 1 280 ? 17.552 -5.829 -22.613 1.00 92.88 280 LEU A N 1
ATOM 2052 C CA . LEU A 1 280 ? 17.301 -6.828 -23.641 1.00 92.88 280 LEU A CA 1
ATOM 2053 C C . LEU A 1 280 ? 16.327 -6.258 -24.681 1.00 92.88 280 LEU A C 1
ATOM 2055 O O . LEU A 1 280 ? 15.161 -6.045 -24.380 1.00 92.88 280 LEU A O 1
ATOM 2059 N N . GLY A 1 281 ? 16.805 -6.050 -25.913 1.00 90.12 281 GLY A N 1
ATOM 2060 C CA . GLY A 1 281 ? 15.970 -5.552 -27.020 1.00 90.12 281 GLY A CA 1
ATOM 2061 C C . GLY A 1 281 ? 14.810 -6.493 -27.345 1.00 90.12 281 GLY A C 1
ATOM 2062 O O . GLY A 1 281 ? 13.658 -6.114 -27.226 1.00 90.12 281 GLY A O 1
ATOM 2063 N N . GLY A 1 282 ? 15.129 -7.758 -27.625 1.00 90.00 282 GLY A N 1
ATOM 2064 C CA . GLY A 1 282 ? 14.148 -8.740 -28.080 1.00 90.00 282 GLY A CA 1
ATOM 2065 C C . GLY A 1 282 ? 14.245 -8.970 -29.590 1.00 90.00 282 GLY A C 1
ATOM 2066 O O . GLY A 1 282 ? 15.354 -8.979 -30.138 1.00 90.00 282 GLY A O 1
ATOM 2067 N N . ALA A 1 283 ? 13.122 -9.275 -30.234 1.00 88.06 283 ALA A N 1
ATOM 2068 C CA . ALA A 1 283 ? 13.023 -9.488 -31.672 1.00 88.06 283 ALA A CA 1
ATOM 2069 C C . ALA A 1 283 ? 12.710 -8.174 -32.395 1.00 88.06 283 ALA A C 1
ATOM 2071 O O . ALA A 1 283 ? 11.917 -7.381 -31.915 1.00 88.06 283 ALA A O 1
ATOM 2072 N N . GLY A 1 284 ? 13.256 -8.005 -33.604 1.00 87.25 284 GLY A N 1
ATOM 2073 C CA . GLY A 1 284 ? 13.066 -6.801 -34.416 1.00 87.25 284 GLY A CA 1
ATOM 2074 C C . GLY A 1 284 ? 14.201 -5.773 -34.309 1.00 87.25 284 GLY A C 1
ATOM 2075 O O . GLY A 1 284 ? 15.377 -6.140 -34.211 1.00 87.25 284 GLY A O 1
ATOM 2076 N N . ALA A 1 285 ? 13.899 -4.492 -34.550 1.00 88.12 285 ALA A N 1
ATOM 2077 C CA . ALA A 1 285 ? 14.915 -3.449 -34.737 1.00 88.12 285 ALA A CA 1
ATOM 2078 C C . ALA A 1 285 ? 14.883 -2.382 -33.637 1.00 88.12 285 ALA A C 1
ATOM 2080 O O . ALA A 1 285 ? 14.374 -1.271 -33.830 1.00 88.12 285 ALA A O 1
ATOM 2081 N N . ASP A 1 286 ? 15.551 -2.699 -32.536 1.00 90.88 286 ASP A N 1
ATOM 2082 C CA . ASP A 1 286 ? 15.496 -1.917 -31.307 1.00 90.88 286 ASP A CA 1
ATOM 2083 C C . ASP A 1 286 ? 16.531 -0.800 -31.240 1.00 90.88 286 ASP A C 1
ATOM 2085 O O . ASP A 1 286 ? 17.631 -0.817 -31.823 1.00 90.88 286 ASP A O 1
ATOM 2089 N N . ARG A 1 287 ? 16.177 0.210 -30.455 1.00 90.94 287 ARG A N 1
ATOM 2090 C CA . ARG A 1 287 ? 17.071 1.289 -30.054 1.00 90.94 287 ARG A CA 1
ATOM 2091 C C . ARG A 1 287 ? 17.112 1.334 -28.549 1.00 90.94 287 ARG A C 1
ATOM 2093 O O . ARG A 1 287 ? 16.114 1.662 -27.924 1.00 90.94 287 ARG A O 1
ATOM 2100 N N . ALA A 1 288 ? 18.289 1.100 -28.005 1.00 91.50 288 ALA A N 1
ATOM 2101 C CA . ALA A 1 288 ? 18.499 1.073 -26.580 1.00 91.50 288 ALA A CA 1
ATOM 2102 C C . ALA A 1 288 ? 19.524 2.143 -26.166 1.00 91.50 288 ALA A C 1
ATOM 2104 O O . ALA A 1 288 ? 20.473 2.450 -26.898 1.00 91.50 288 ALA A O 1
ATOM 2105 N N . PHE A 1 289 ? 19.298 2.755 -25.015 1.00 93.31 289 PHE A N 1
ATOM 2106 C CA . PHE A 1 289 ? 20.185 3.707 -24.358 1.00 93.31 289 PHE A CA 1
ATOM 2107 C C . PHE A 1 289 ? 20.108 3.405 -22.862 1.00 93.31 289 PHE A C 1
ATOM 2109 O O . PHE A 1 289 ? 19.016 3.433 -22.336 1.00 93.31 289 PHE A O 1
ATOM 2116 N N . GLY A 1 290 ? 21.203 3.063 -22.201 1.00 89.44 290 GLY A N 1
ATOM 2117 C CA . GLY A 1 290 ? 21.253 2.741 -20.779 1.00 89.44 290 GLY A CA 1
ATOM 2118 C C . GLY A 1 290 ? 21.224 4.065 -20.066 1.00 89.44 290 GLY A C 1
ATOM 2119 O O . GLY A 1 290 ? 20.156 4.619 -19.875 1.00 89.44 290 GLY A O 1
ATOM 2120 N N . GLY A 1 291 ? 22.364 4.730 -20.003 1.00 92.75 291 GLY A N 1
ATOM 2121 C CA . GLY A 1 291 ? 22.403 6.153 -19.723 1.00 92.75 291 GLY A CA 1
ATOM 2122 C C . GLY A 1 291 ? 23.613 6.489 -18.892 1.00 92.75 291 GLY A C 1
ATOM 2123 O O . GLY A 1 291 ? 24.736 6.435 -19.397 1.00 92.75 291 GLY A O 1
ATOM 2124 N N . ASN A 1 292 ? 23.385 6.926 -17.661 1.00 87.75 292 ASN A N 1
ATOM 2125 C CA . ASN A 1 292 ? 24.444 7.152 -16.697 1.00 87.75 292 ASN A CA 1
ATOM 2126 C C . ASN A 1 292 ? 24.676 5.873 -15.888 1.00 87.75 292 ASN A C 1
ATOM 2128 O O . ASN A 1 292 ? 23.909 5.598 -14.984 1.00 87.75 292 ASN A O 1
ATOM 2132 N N . GLY A 1 293 ? 25.793 5.190 -16.110 1.00 89.50 293 GLY A N 1
ATOM 2133 C CA . GLY A 1 293 ? 26.163 3.997 -15.345 1.00 89.50 293 GLY A CA 1
ATOM 2134 C C . GLY A 1 293 ? 26.933 3.008 -16.206 1.00 89.50 293 GLY A C 1
ATOM 2135 O O . GLY A 1 293 ? 27.318 3.328 -17.338 1.00 89.50 293 GLY A O 1
ATOM 2136 N N . ASP A 1 294 ? 27.221 1.836 -15.650 1.00 89.81 294 ASP A N 1
ATOM 2137 C CA . ASP A 1 294 ? 27.864 0.730 -16.354 1.00 89.81 294 ASP A CA 1
ATOM 2138 C C . ASP A 1 294 ? 26.801 -0.241 -16.910 1.00 89.81 294 ASP A C 1
ATOM 2140 O O . ASP A 1 294 ? 26.533 -1.306 -16.354 1.00 89.81 294 ASP A O 1
ATOM 2144 N N . ASP A 1 295 ? 26.242 0.109 -18.070 1.00 93.31 295 ASP A N 1
ATOM 2145 C CA . ASP A 1 295 ? 25.107 -0.612 -18.663 1.00 93.31 295 ASP A CA 1
ATOM 2146 C C . ASP A 1 295 ? 25.496 -1.870 -19.455 1.00 93.31 295 ASP A C 1
ATOM 2148 O O . ASP A 1 295 ? 26.504 -1.933 -20.177 1.00 93.31 295 ASP A O 1
ATOM 2152 N N . THR A 1 296 ? 24.615 -2.867 -19.421 1.00 89.25 296 THR A N 1
ATOM 2153 C CA . THR A 1 296 ? 24.708 -4.115 -20.176 1.00 89.25 296 THR A CA 1
ATOM 2154 C C . THR A 1 296 ? 23.557 -4.246 -21.165 1.00 89.25 296 THR A C 1
ATOM 2156 O O . THR A 1 296 ? 22.394 -4.274 -20.786 1.00 89.25 296 THR A O 1
ATOM 2159 N N . TYR A 1 297 ? 23.885 -4.458 -22.442 1.00 87.75 297 TYR A N 1
ATOM 2160 C CA . TYR A 1 297 ? 22.894 -4.756 -23.478 1.00 87.75 297 TYR A CA 1
ATOM 2161 C C . TYR A 1 297 ? 23.036 -6.185 -23.974 1.00 87.75 297 TYR A C 1
ATOM 2163 O O . TYR A 1 297 ? 24.134 -6.621 -24.344 1.00 87.75 297 TYR A O 1
ATOM 2171 N N . VAL A 1 298 ? 21.917 -6.897 -24.042 1.00 83.06 298 VAL A N 1
ATOM 2172 C CA . VAL A 1 298 ? 21.857 -8.276 -24.521 1.00 83.06 298 VAL A CA 1
ATOM 2173 C C . VAL A 1 298 ? 21.002 -8.366 -25.777 1.00 83.06 298 VAL A C 1
ATOM 2175 O O . VAL A 1 298 ? 19.961 -7.732 -25.906 1.00 83.06 298 VAL A O 1
ATOM 2178 N N . VAL A 1 299 ? 21.466 -9.191 -26.715 1.00 74.62 299 VAL A N 1
ATOM 2179 C CA . VAL A 1 299 ? 20.732 -9.584 -27.921 1.00 74.62 299 VAL A CA 1
ATOM 2180 C C . VAL A 1 299 ? 20.449 -11.081 -27.847 1.00 74.62 299 VAL A C 1
ATOM 2182 O O . VAL A 1 299 ? 21.344 -11.864 -27.511 1.00 74.62 299 VAL A O 1
ATOM 2185 N N . GLN A 1 300 ? 19.214 -11.501 -28.124 1.00 68.81 300 GLN A N 1
ATOM 2186 C CA . GLN A 1 300 ? 18.866 -12.921 -28.171 1.00 68.81 300 GLN A CA 1
ATOM 2187 C C . GLN A 1 300 ? 19.131 -13.487 -29.568 1.00 68.81 300 GLN A C 1
ATOM 2189 O O . GLN A 1 300 ? 18.465 -13.121 -30.517 1.00 68.81 300 GLN A O 1
ATOM 2194 N N . GLY A 1 301 ? 20.079 -14.419 -29.695 1.00 65.88 301 GLY A N 1
ATOM 2195 C CA . GLY A 1 301 ? 20.351 -15.142 -30.944 1.00 65.88 301 GLY A CA 1
ATOM 2196 C C . GLY A 1 301 ? 21.838 -15.214 -31.285 1.00 65.88 301 GLY A C 1
ATOM 2197 O O . GLY A 1 301 ? 22.693 -14.956 -30.434 1.00 65.88 301 GLY A O 1
ATOM 2198 N N . SER A 1 302 ? 22.178 -15.637 -32.507 1.00 70.94 302 SER A N 1
ATOM 2199 C CA . SER A 1 302 ? 23.582 -15.666 -32.932 1.00 70.94 302 SER A CA 1
ATOM 2200 C C . SER A 1 302 ? 24.078 -14.243 -33.169 1.00 70.94 302 SER A C 1
ATOM 2202 O O . SER A 1 302 ? 23.361 -13.428 -33.737 1.00 70.94 302 SER A O 1
ATOM 2204 N N . SER A 1 303 ? 25.343 -13.946 -32.861 1.00 65.44 303 SER A N 1
ATOM 2205 C CA . SER A 1 303 ? 25.950 -12.662 -33.254 1.00 65.44 303 SER A CA 1
ATOM 2206 C C . SER A 1 303 ? 25.928 -12.426 -34.770 1.00 65.44 303 SER A C 1
ATOM 2208 O O . SER A 1 303 ? 26.098 -11.296 -35.212 1.00 65.44 303 SER A O 1
ATOM 2210 N N . ASP A 1 304 ? 25.756 -13.490 -35.560 1.00 70.25 304 ASP A N 1
ATOM 2211 C CA . ASP A 1 304 ? 25.623 -13.419 -37.019 1.00 70.25 304 ASP A CA 1
ATOM 2212 C C . ASP A 1 304 ? 24.230 -12.944 -37.470 1.00 70.25 304 ASP A C 1
ATOM 2214 O O . ASP A 1 304 ? 24.088 -12.457 -38.593 1.00 70.25 304 ASP A O 1
ATOM 2218 N N . ASP A 1 305 ? 23.223 -13.064 -36.600 1.00 70.50 305 ASP A N 1
ATOM 2219 C CA . ASP A 1 305 ? 21.832 -12.700 -36.880 1.00 70.50 305 ASP A CA 1
ATOM 2220 C C . ASP A 1 305 ? 21.556 -11.224 -36.574 1.00 70.50 305 ASP A C 1
ATOM 2222 O O . ASP A 1 305 ? 20.502 -10.715 -36.939 1.00 70.50 305 ASP A O 1
ATOM 2226 N N . TYR A 1 306 ? 22.503 -10.515 -35.947 1.00 69.25 306 TYR A N 1
ATOM 2227 C CA . TYR A 1 306 ? 22.316 -9.138 -35.501 1.00 69.25 306 TYR A CA 1
ATOM 2228 C C . TYR A 1 306 ? 23.474 -8.233 -35.901 1.00 69.25 306 TYR A C 1
ATOM 2230 O O . TYR A 1 306 ? 24.656 -8.564 -35.812 1.00 69.25 306 TYR A O 1
ATOM 2238 N N . ARG A 1 307 ? 23.125 -7.008 -36.280 1.00 76.06 307 ARG A N 1
ATOM 2239 C CA . ARG A 1 307 ? 24.052 -5.893 -36.398 1.00 76.06 307 ARG A CA 1
ATOM 2240 C C . ARG A 1 307 ? 23.886 -4.987 -35.184 1.00 76.06 307 ARG A C 1
ATOM 2242 O O . ARG A 1 307 ? 22.915 -4.243 -35.101 1.00 76.06 307 ARG A O 1
ATOM 2249 N N . VAL A 1 308 ? 24.883 -4.997 -34.303 1.00 75.38 308 VAL A N 1
ATOM 2250 C CA . VAL A 1 308 ? 24.970 -4.078 -33.159 1.00 75.38 308 VAL A CA 1
ATOM 2251 C C . VAL A 1 308 ? 25.811 -2.859 -33.544 1.00 75.38 308 VAL A C 1
ATOM 2253 O O . VAL A 1 308 ? 26.950 -2.989 -34.000 1.00 75.38 308 VAL A O 1
ATOM 2256 N N . ILE A 1 309 ? 25.246 -1.662 -33.395 1.00 79.69 309 ILE A N 1
ATOM 2257 C CA . ILE A 1 309 ? 25.930 -0.384 -33.612 1.00 79.69 309 ILE A CA 1
ATOM 2258 C C . ILE A 1 309 ? 25.945 0.368 -32.287 1.00 79.69 309 ILE A C 1
ATOM 2260 O O . ILE A 1 309 ? 24.919 0.899 -31.876 1.00 79.69 309 ILE A O 1
ATOM 2264 N N . GLN A 1 310 ? 27.117 0.457 -31.666 1.00 82.19 310 GLN A N 1
ATOM 2265 C CA . GLN A 1 310 ? 27.339 1.321 -30.511 1.00 82.19 310 GLN A CA 1
ATOM 2266 C C . GLN A 1 310 ? 27.857 2.681 -30.986 1.00 82.19 310 GLN A C 1
ATOM 2268 O O . GLN A 1 310 ? 28.785 2.754 -31.799 1.00 82.19 310 GLN A O 1
ATOM 2273 N N . ARG A 1 311 ? 27.216 3.755 -30.533 1.00 81.94 311 ARG A N 1
ATOM 2274 C CA . ARG A 1 311 ? 27.584 5.140 -30.839 1.00 81.94 311 ARG A CA 1
ATOM 2275 C C . ARG A 1 311 ? 28.364 5.757 -29.681 1.00 81.94 311 ARG A C 1
ATOM 2277 O O . ARG A 1 311 ? 28.255 5.318 -28.542 1.00 81.94 311 ARG A O 1
ATOM 2284 N N . ASP A 1 312 ? 29.128 6.806 -29.985 1.00 79.88 312 ASP A N 1
ATOM 2285 C CA . ASP A 1 312 ? 29.960 7.523 -29.005 1.00 79.88 312 ASP A CA 1
ATOM 2286 C C . ASP A 1 312 ? 29.141 8.218 -27.900 1.00 79.88 312 ASP A C 1
ATOM 2288 O O . ASP A 1 312 ? 29.702 8.621 -26.886 1.00 79.88 312 ASP A O 1
ATOM 2292 N N . ASP A 1 313 ? 27.832 8.391 -28.107 1.00 75.75 313 ASP A N 1
ATOM 2293 C CA . ASP A 1 313 ? 26.900 8.968 -27.137 1.00 75.75 313 ASP A CA 1
ATOM 2294 C C . ASP A 1 313 ? 26.318 7.934 -26.161 1.00 75.75 313 ASP A C 1
ATOM 2296 O O . ASP A 1 313 ? 25.532 8.321 -25.310 1.00 75.75 313 ASP A O 1
ATOM 2300 N N . GLY A 1 314 ? 26.705 6.656 -26.260 1.00 72.38 314 GLY A N 1
ATOM 2301 C CA . GLY A 1 314 ? 26.183 5.570 -25.421 1.00 72.38 314 GLY A CA 1
ATOM 2302 C C . GLY A 1 314 ? 24.994 4.830 -26.038 1.00 72.38 314 GLY A C 1
ATOM 2303 O O . GLY A 1 314 ? 24.637 3.755 -25.564 1.00 72.38 314 GLY A O 1
ATOM 2304 N N . GLN A 1 315 ? 24.426 5.330 -27.144 1.00 77.69 315 GLN A N 1
ATOM 2305 C CA . GLN A 1 315 ? 23.312 4.666 -27.818 1.00 77.69 315 GLN A CA 1
ATOM 2306 C C . GLN A 1 315 ? 23.745 3.357 -28.486 1.00 77.69 315 GLN A C 1
ATOM 2308 O O . GLN A 1 315 ? 24.679 3.330 -29.297 1.00 77.69 315 GLN A O 1
ATOM 2313 N N . VAL A 1 316 ? 22.984 2.293 -28.231 1.00 80.44 316 VAL A N 1
ATOM 2314 C CA . VAL A 1 316 ? 23.102 0.994 -28.892 1.00 80.44 316 VAL A CA 1
ATOM 2315 C C . VAL A 1 316 ? 21.909 0.791 -29.822 1.00 80.44 316 VAL A C 1
ATOM 2317 O O . VAL A 1 316 ? 20.751 0.934 -29.447 1.00 80.44 316 VAL A O 1
ATOM 2320 N N . ILE A 1 317 ? 22.188 0.476 -31.082 1.00 76.75 317 ILE A N 1
ATOM 2321 C CA . ILE A 1 317 ? 21.163 0.111 -32.062 1.00 76.75 317 ILE A CA 1
ATOM 2322 C C . ILE A 1 317 ? 21.377 -1.346 -32.427 1.00 76.75 317 ILE A C 1
ATOM 2324 O O . ILE A 1 317 ? 22.451 -1.699 -32.925 1.00 76.75 317 ILE A O 1
ATOM 2328 N N . VAL A 1 318 ? 20.350 -2.159 -32.214 1.00 74.56 318 VAL A N 1
ATOM 2329 C CA . VAL A 1 318 ? 20.327 -3.570 -32.585 1.00 74.56 318 VAL A CA 1
ATOM 2330 C C . VAL A 1 318 ? 19.399 -3.712 -33.784 1.00 74.56 318 VAL A C 1
ATOM 2332 O O . VAL A 1 318 ? 18.311 -3.156 -33.824 1.00 74.56 318 VAL A O 1
ATOM 2335 N N . GLN A 1 319 ? 19.871 -4.376 -34.832 1.00 72.06 319 GLN A N 1
ATOM 2336 C CA . GLN A 1 319 ? 19.061 -4.668 -36.012 1.00 72.06 319 GLN A CA 1
ATOM 2337 C C . GLN A 1 319 ? 19.246 -6.128 -36.359 1.00 72.06 319 GLN A C 1
ATOM 2339 O O . GLN A 1 319 ? 20.391 -6.568 -36.474 1.00 72.06 319 GLN A O 1
ATOM 2344 N N . GLU A 1 320 ? 18.159 -6.846 -36.617 1.00 66.75 320 GLU A N 1
ATOM 2345 C CA . GLU A 1 320 ? 18.266 -8.135 -37.289 1.00 66.75 320 GLU A CA 1
ATOM 2346 C C . GLU A 1 320 ? 19.009 -7.959 -38.619 1.00 66.75 320 GLU A C 1
ATOM 2348 O O . GLU A 1 320 ? 18.698 -7.096 -39.453 1.00 66.75 320 GLU A O 1
ATOM 2353 N N . ALA A 1 321 ? 20.048 -8.765 -38.809 1.00 63.62 321 ALA A N 1
ATOM 2354 C CA . ALA A 1 321 ? 20.741 -8.891 -40.067 1.00 63.62 321 ALA A CA 1
ATOM 2355 C C . ALA A 1 321 ? 19.731 -9.458 -41.062 1.00 63.62 321 ALA A C 1
ATOM 2357 O O . ALA A 1 321 ? 19.466 -10.659 -41.100 1.00 63.62 321 ALA A O 1
ATOM 2358 N N . GLY A 1 322 ? 19.137 -8.568 -41.861 1.00 55.31 322 GLY A N 1
ATOM 2359 C CA . GLY A 1 322 ? 18.246 -8.971 -42.934 1.00 55.31 322 GLY A CA 1
ATOM 2360 C C . GLY A 1 322 ? 18.886 -10.115 -43.716 1.00 55.31 322 GLY A C 1
ATOM 2361 O O . GLY A 1 322 ? 20.079 -10.078 -44.027 1.00 55.31 322 GLY A O 1
ATOM 2362 N N . THR A 1 323 ? 18.092 -11.136 -44.033 1.00 47.28 323 THR A N 1
ATOM 2363 C CA . THR A 1 323 ? 18.481 -12.239 -44.921 1.00 47.28 323 THR A CA 1
ATOM 2364 C C . THR A 1 323 ? 18.658 -11.739 -46.361 1.00 47.28 323 THR A C 1
ATOM 2366 O O . THR A 1 323 ? 18.099 -12.294 -47.303 1.00 47.28 323 THR A O 1
ATOM 2369 N N . ASP A 1 324 ? 19.438 -10.679 -46.574 1.00 43.94 324 ASP A N 1
ATOM 2370 C CA . ASP A 1 324 ? 19.751 -10.169 -47.898 1.00 43.94 324 ASP A CA 1
ATOM 2371 C C . ASP A 1 324 ? 20.924 -10.955 -48.476 1.00 43.94 324 ASP A C 1
ATOM 2373 O O . ASP A 1 324 ? 22.078 -10.533 -48.546 1.00 43.94 324 ASP A O 1
ATOM 2377 N N . ASN A 1 325 ? 20.603 -12.187 -48.851 1.00 42.59 325 ASN A N 1
ATOM 2378 C CA . ASN A 1 325 ? 21.442 -12.998 -49.701 1.00 42.59 325 ASN A CA 1
ATOM 2379 C C . ASN A 1 325 ? 21.052 -12.701 -51.157 1.00 42.59 325 ASN A C 1
ATOM 2381 O O . ASN A 1 325 ? 20.334 -13.511 -51.756 1.00 42.59 325 ASN A O 1
ATOM 2385 N N . ARG A 1 326 ? 21.491 -11.550 -51.705 1.00 34.84 326 ARG A N 1
ATOM 2386 C CA . ARG A 1 326 ? 21.896 -11.362 -53.121 1.00 34.84 326 ARG A CA 1
ATOM 2387 C C . ARG A 1 326 ? 22.336 -9.948 -53.503 1.00 34.84 326 ARG A C 1
ATOM 2389 O O . ARG A 1 326 ? 21.484 -9.042 -53.539 1.00 34.84 326 ARG A O 1
#

Sequence (326 aa):
MAHLNPDFDELRAEIDGADQVFTVDLQSLNNSSVTGNVFVTVTGDELTVTVVAEGTAKGQVHPQHIHGLFDSEGNPIDSEAPNSFNDNDGDGFVEVLEGVAAYGDVLLPLVAPAGDVPDGRPVSDASGDLFFSYTYDLSDDSQFFSPVTGNDYTGEDLIELFLREYVLHGSVIPEGYGEGTEGEVSGDGGYIGILPAAAGGLEETSKDAALALFDSLEDDFRNVISGDDTDESLTGVLGDDAIFAGGGDDRVAGRDGNDSITGGDGNDRLLGGDGDDFILGGAGADRAFGGNGDDTYVVQGSSDDYRVIQRDDGQVIVQEAGTDNR

Radius of gyration: 24.31 Å; Cα contacts (8 Å, |Δi|>4): 860; chains: 1; bounding box: 55×46×81 Å

Mean predicted aligned error: 13.01 Å

Foldseek 3Di:
DKDQDDPLVVVLVQLVQAPWKWKDFQPQAPDAPKGFMWIWGHHPQKIKIKTKIARADAFDFKWKFKFFAADPVRHTAAFDKFYPVQCPPNPSFHQDDDCDNVGGHGFATQFAPPPPDVRRTWTAHRRRITITMDMDRQQPQVRTAGQRVRDGDGSVSCVVQQSMKMFIWGADDDPPPPPDDPRDDPDDDGDDGGTTNGMDGTGIDHSVVVSVSSVVSVCVVQQNAEAEQEEEEEETDAEEHEYHHYHYAYEYARAHYQYEYANAHDAYEEEQYAEAYEYEDHDAKYKYANYHYNYHYDYPDDPVQWDWDQDPRRIIIIHGPPPPPD